Protein AF-A0A9X0A3M8-F1 (afdb_monomer)

Nearest PDB structures (foldseek):
  6mrt-assembly1_A  TM=1.974E-01  e=9.099E+00  Escherichia coli K-12

Organism: NCBI:txid174260

Radius of gyration: 25.11 Å; Cα contacts (8 Å, |Δi|>4): 217; chains: 1; bounding box: 62×46×93 Å

Secondary structure (DSSP, 8-state):
-------PPPP------TTHHHH---TT-SSS------TT---TTGGGSSS-TTHHHHHHHHHHHHHHHHHHHHHHHTS-GGGS-HHHHHHHHHHHHHHHHHHHHHHHHHHHHHHHHHHHHHTTHHHHHHHHHHHHHHHHHHHHHTT-TT-TTTHHHHHHHHHHHHHHHHHHHHHHTT-HHHHHHHHHHHHIIIIIHHHHTTS-HHHHHHHHHHHHHHHHHHHHHHHHHHHH-TTS-HHHHHHHHHHHHHHHHHHHHHHHHT-S-HHHHHHHHHHHHHHHHHHHHTHHHHHHHHHHHHHHHS-STHHHHHT-TTGGGSHHHHHHHHHHHHHHHHHHHHHHHHHHHHHHH-

Solvent-accessible surface area (backbone atoms only — not comparable to full-atom values): 19991 Å² total; per-residue (Å²): 138,85,86,80,84,80,80,80,78,77,84,81,76,78,79,72,61,86,60,53,75,73,71,57,75,59,93,81,47,83,86,73,59,72,85,76,63,66,93,92,51,90,53,100,60,53,74,66,73,76,48,64,96,57,53,66,56,57,51,51,51,50,49,52,50,51,52,50,49,51,52,54,48,45,58,51,72,76,44,64,63,91,77,50,55,69,72,57,50,51,52,51,55,50,50,54,42,53,49,48,40,53,59,45,39,43,59,51,54,52,49,36,63,44,61,34,66,69,53,38,61,73,68,43,44,64,60,56,34,50,51,52,33,51,51,49,48,52,50,55,50,49,30,52,76,71,70,58,49,87,48,87,68,66,56,54,62,51,54,51,52,45,51,51,51,50,49,49,54,33,49,56,51,20,60,76,70,71,32,68,54,56,34,52,27,53,54,50,54,49,46,48,57,73,48,46,52,64,51,43,77,74,47,56,70,71,58,32,53,52,47,50,60,45,50,62,62,59,52,49,53,41,43,50,46,38,46,56,50,39,74,65,43,81,89,44,54,54,89,26,43,38,53,63,38,46,51,55,48,33,52,50,42,27,52,41,36,36,52,43,69,70,50,87,49,66,66,58,42,53,51,52,49,53,51,49,54,52,51,52,51,47,51,65,74,36,50,66,59,50,54,52,52,47,49,53,50,48,49,68,73,49,81,54,81,63,54,61,77,75,59,39,72,68,66,71,66,30,69,66,46,51,49,36,52,49,56,44,52,53,46,51,58,53,28,52,58,49,12,50,56,50,21,54,52,52,67,72,63,107

pLDDT: mean 70.43, std 15.45, range [30.17, 94.25]

Foldseek 3Di:
DDDDDDDDDDDPPPPDDLCVVVVDDPPPPPPPPDDDQDPPDPDPPSVVVVDDPPVVVVVVVVCVVVVCCLVLVLVCLPDDLVPDDLVSNVVVLVVVLVVLLCLLCVLVVLCCLWPNDVLCVVLVLVVLSVVLSVVLNVLSVVCSVVVNPPDPCSVVVNLVSSVVSNLVSQVSVCVVQVHPLSSVLSVQLSCLVVPLVVVLVVDDLVVLLVSLLCLLVSLVVSLVSLLVVLLPRPPTQLVSSLSVSLVSLLVSLLVSLLSLVPRPDPVSSVVSVVSVVVVVVVCLVCVVVVLVVVLVVCCVVDVDPVSCVVCDVVSCPRPSNVVSSVVNVVSNVVSNVVSNVSSVVVVVSD

Structure (mmCIF, N/CA/C/O backbone):
data_AF-A0A9X0A3M8-F1
#
_entry.id   AF-A0A9X0A3M8-F1
#
loop_
_atom_site.group_PDB
_atom_site.id
_atom_site.type_symbol
_atom_site.label_atom_id
_atom_site.label_alt_id
_atom_site.label_comp_id
_atom_site.label_asym_id
_atom_site.label_entity_id
_atom_site.label_seq_id
_atom_site.pdbx_PDB_ins_code
_atom_site.Cartn_x
_atom_site.Cartn_y
_atom_site.Cartn_z
_atom_site.occupancy
_atom_site.B_iso_or_equiv
_atom_site.auth_seq_id
_atom_site.auth_comp_id
_atom_site.auth_asym_id
_atom_site.auth_atom_id
_atom_site.pdbx_PDB_model_num
ATOM 1 N N . MET A 1 1 ? 35.508 8.744 -65.002 1.00 40.66 1 MET A N 1
ATOM 2 C CA . MET A 1 1 ? 35.362 9.440 -63.706 1.00 40.66 1 MET A CA 1
ATOM 3 C C . MET A 1 1 ? 34.499 8.548 -62.819 1.00 40.66 1 MET A C 1
ATOM 5 O O . MET A 1 1 ? 33.301 8.451 -63.042 1.00 40.66 1 MET A O 1
ATOM 9 N N . SER A 1 2 ? 35.152 7.757 -61.965 1.00 30.17 2 SER A N 1
ATOM 10 C CA . SER A 1 2 ? 34.555 6.689 -61.150 1.00 30.17 2 SER A CA 1
ATOM 11 C C . SER A 1 2 ? 33.920 7.273 -59.883 1.00 30.17 2 SER A C 1
ATOM 13 O O . SER A 1 2 ? 34.558 8.090 -59.224 1.00 30.17 2 SER A O 1
ATOM 15 N N . LYS A 1 3 ? 32.687 6.874 -59.545 1.00 37.53 3 LYS A N 1
ATOM 16 C CA . LYS A 1 3 ? 32.062 7.136 -58.237 1.00 37.53 3 LYS A CA 1
ATOM 17 C C . LYS A 1 3 ? 32.042 5.829 -57.448 1.00 37.53 3 LYS A C 1
ATOM 19 O O . LYS A 1 3 ? 31.107 5.044 -57.561 1.00 37.53 3 LYS A O 1
ATOM 24 N N . THR A 1 4 ? 33.101 5.591 -56.687 1.00 34.91 4 THR A N 1
ATOM 25 C CA . THR A 1 4 ? 33.174 4.550 -55.660 1.00 34.91 4 THR A CA 1
ATOM 26 C C . THR A 1 4 ? 32.469 5.052 -54.404 1.00 34.91 4 THR A C 1
ATOM 28 O O . THR A 1 4 ? 32.788 6.126 -53.897 1.00 34.91 4 THR A O 1
ATOM 31 N N . GLY A 1 5 ? 31.476 4.292 -53.941 1.00 39.34 5 GLY A N 1
ATOM 32 C CA . GLY A 1 5 ? 30.776 4.542 -52.687 1.00 39.34 5 GLY A CA 1
ATOM 33 C C . GLY A 1 5 ? 31.692 4.318 -51.486 1.00 39.34 5 GLY A C 1
ATOM 34 O O . GLY A 1 5 ? 32.393 3.311 -51.418 1.00 39.34 5 GLY A O 1
ATOM 35 N N . LEU A 1 6 ? 31.660 5.263 -50.549 1.00 33.03 6 LEU A N 1
ATOM 36 C CA . LEU A 1 6 ? 32.156 5.086 -49.192 1.00 33.03 6 LEU A CA 1
ATOM 37 C C . LEU A 1 6 ? 30.931 4.765 -48.324 1.00 33.03 6 LEU A C 1
ATOM 39 O O . LEU A 1 6 ? 30.111 5.641 -48.056 1.00 33.03 6 LEU A O 1
ATOM 43 N N . LEU A 1 7 ? 30.766 3.494 -47.964 1.00 37.19 7 LEU A N 1
ATOM 44 C CA . LEU A 1 7 ? 29.951 3.104 -46.817 1.00 37.19 7 LEU A CA 1
ATOM 45 C C . LEU A 1 7 ? 30.803 3.406 -45.582 1.00 37.19 7 LEU A C 1
ATOM 47 O O . LEU A 1 7 ? 31.852 2.795 -45.401 1.00 37.19 7 LEU A O 1
ATOM 51 N N . GLU A 1 8 ? 30.395 4.395 -44.791 1.00 38.19 8 GLU A N 1
ATOM 52 C CA . GLU A 1 8 ? 30.937 4.608 -43.451 1.00 38.19 8 GLU A CA 1
ATOM 53 C C . GLU A 1 8 ? 30.448 3.470 -42.548 1.00 38.19 8 GLU A C 1
ATOM 55 O O . GLU A 1 8 ? 29.242 3.263 -42.389 1.00 38.19 8 GLU A O 1
ATOM 60 N N . ASP A 1 9 ? 31.385 2.712 -41.982 1.00 35.69 9 ASP A N 1
ATOM 61 C CA . ASP A 1 9 ? 31.090 1.704 -40.969 1.00 35.69 9 ASP A CA 1
ATOM 62 C C . ASP A 1 9 ? 30.503 2.375 -39.709 1.00 35.69 9 ASP A C 1
ATOM 64 O O . ASP A 1 9 ? 31.009 3.412 -39.266 1.00 35.69 9 ASP A O 1
ATOM 68 N N . PRO A 1 10 ? 29.449 1.809 -39.089 1.00 36.91 10 PRO A N 1
ATOM 69 C CA . PRO A 1 10 ? 28.889 2.354 -37.858 1.00 36.91 10 PRO A CA 1
ATOM 70 C C . PRO A 1 10 ? 29.894 2.232 -36.698 1.00 36.91 10 PRO A C 1
ATOM 72 O O . PRO A 1 10 ? 30.662 1.266 -36.642 1.00 36.91 10 PRO A O 1
ATOM 75 N N . PRO A 1 11 ? 29.885 3.170 -35.730 1.00 34.72 11 PRO A N 1
ATOM 76 C CA . PRO A 1 11 ? 30.839 3.161 -34.632 1.00 34.72 11 PRO A CA 1
ATOM 77 C C . PRO A 1 11 ? 30.678 1.881 -33.813 1.00 34.72 11 PRO A C 1
ATOM 79 O O . PRO A 1 11 ? 29.584 1.537 -33.357 1.00 34.72 11 PRO A O 1
ATOM 82 N N . SER A 1 12 ? 31.791 1.175 -33.621 1.00 34.16 12 SER A N 1
ATOM 83 C CA . SER A 1 12 ? 31.884 -0.006 -32.773 1.00 34.16 12 SER A CA 1
ATOM 84 C C . SER A 1 12 ? 31.437 0.344 -31.353 1.00 34.16 12 SER A C 1
ATOM 86 O O . SER A 1 12 ? 32.189 0.954 -30.590 1.00 34.16 12 SER A O 1
ATOM 88 N N . ILE A 1 13 ? 30.212 -0.044 -30.992 1.00 39.22 13 ILE A N 1
ATOM 89 C CA . ILE A 1 13 ? 29.734 -0.027 -29.610 1.00 39.22 13 ILE A CA 1
ATOM 90 C C . ILE A 1 13 ? 30.667 -0.952 -28.833 1.00 39.22 13 ILE A C 1
ATOM 92 O O . ILE A 1 13 ? 30.643 -2.172 -29.004 1.00 39.22 13 ILE A O 1
ATOM 96 N N . GLN A 1 14 ? 31.537 -0.351 -28.025 1.00 41.91 14 GLN A N 1
ATOM 97 C CA . GLN A 1 14 ? 32.423 -1.056 -27.115 1.00 41.91 14 GLN A CA 1
ATOM 98 C C . GLN A 1 14 ? 31.538 -1.948 -26.238 1.00 41.91 14 GLN A C 1
ATOM 100 O O . GLN A 1 14 ? 30.718 -1.463 -25.459 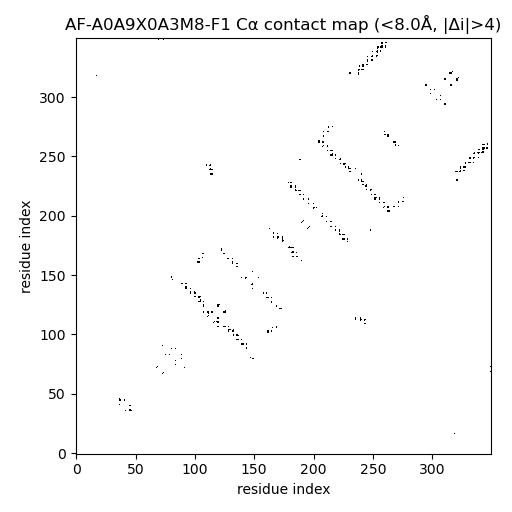1.00 41.91 14 GLN A O 1
ATOM 105 N N . ARG A 1 15 ? 31.634 -3.264 -26.445 1.00 41.62 15 ARG A N 1
ATOM 106 C CA . ARG A 1 15 ? 30.884 -4.273 -25.701 1.00 41.62 15 ARG A CA 1
ATOM 107 C C . ARG A 1 15 ? 31.418 -4.253 -24.266 1.00 41.62 15 ARG A C 1
ATOM 109 O O . ARG A 1 15 ? 32.379 -4.952 -23.967 1.00 41.62 15 ARG A O 1
ATOM 116 N N . LEU A 1 16 ? 30.856 -3.387 -23.419 1.00 48.31 16 LEU A N 1
ATOM 117 C CA . LEU A 1 16 ? 31.089 -3.404 -21.976 1.00 48.31 16 LEU A CA 1
ATOM 118 C C . LEU A 1 16 ? 30.825 -4.831 -21.489 1.00 48.31 16 LEU A C 1
ATOM 120 O O . LEU A 1 16 ? 29.769 -5.400 -21.776 1.00 48.31 16 LEU A O 1
ATOM 124 N N . ASP A 1 17 ? 31.822 -5.415 -20.828 1.00 50.31 17 ASP A N 1
ATOM 125 C CA . ASP A 1 17 ? 31.728 -6.744 -20.233 1.00 50.31 17 ASP A CA 1
ATOM 126 C C . ASP A 1 17 ? 30.494 -6.764 -19.310 1.00 50.31 17 ASP A C 1
ATOM 128 O O . ASP A 1 17 ? 30.434 -5.955 -18.381 1.00 50.31 17 ASP A O 1
ATOM 132 N N . PRO A 1 18 ? 29.490 -7.635 -19.536 1.00 49.59 18 PRO A N 1
ATOM 133 C CA . PRO A 1 18 ? 28.275 -7.682 -18.717 1.00 49.59 18 PRO A CA 1
ATOM 134 C C . PRO A 1 18 ? 28.546 -7.907 -17.221 1.00 49.59 18 PRO A C 1
ATOM 136 O O . PRO A 1 18 ? 27.644 -7.726 -16.403 1.00 49.59 18 PRO A O 1
ATOM 139 N N . LEU A 1 19 ? 29.768 -8.327 -16.869 1.00 48.00 19 LEU A N 1
ATOM 140 C CA . LEU A 1 19 ? 30.232 -8.512 -15.499 1.00 48.00 19 LEU A CA 1
ATOM 141 C C . LEU A 1 19 ? 30.871 -7.268 -14.849 1.00 48.00 19 LEU A C 1
ATOM 143 O O . LEU A 1 19 ? 31.066 -7.281 -13.635 1.00 48.00 19 LEU A O 1
ATOM 147 N N . GLU A 1 20 ? 31.200 -6.204 -15.588 1.00 52.34 20 GLU A N 1
ATOM 148 C CA . GLU A 1 20 ? 31.838 -4.994 -15.024 1.00 52.34 20 GLU A CA 1
ATOM 149 C C . GLU A 1 20 ? 30.958 -4.303 -13.969 1.00 52.34 20 GLU A C 1
ATOM 151 O O . GLU A 1 20 ? 31.458 -3.880 -12.925 1.00 52.34 20 GLU A O 1
ATOM 156 N N . ASP A 1 21 ? 29.638 -4.284 -14.174 1.00 48.12 21 ASP A N 1
ATOM 157 C CA . ASP A 1 21 ? 28.674 -3.736 -13.208 1.00 48.12 21 ASP A CA 1
ATOM 158 C C . ASP A 1 21 ? 28.626 -4.533 -11.889 1.00 48.12 21 ASP A C 1
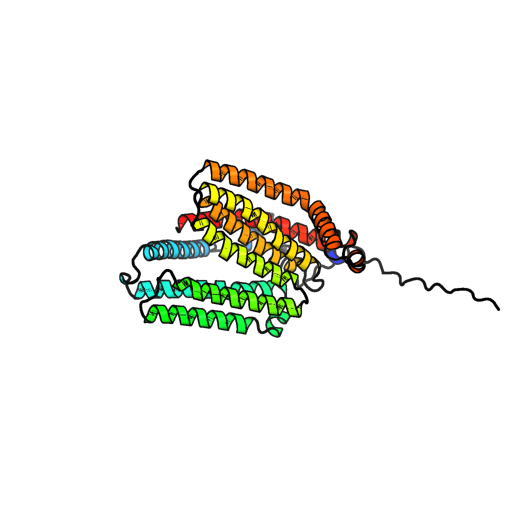ATOM 160 O O . ASP A 1 21 ? 28.220 -3.992 -10.864 1.00 48.12 21 ASP A O 1
ATOM 164 N N . PHE A 1 22 ? 29.073 -5.797 -11.880 1.00 46.22 22 PHE A N 1
ATOM 165 C CA . PHE A 1 22 ? 29.216 -6.597 -10.652 1.00 46.22 22 PHE A CA 1
ATOM 166 C C . PHE A 1 22 ? 30.584 -6.440 -9.987 1.00 46.22 22 PHE A C 1
ATOM 168 O O . PHE A 1 22 ? 30.729 -6.770 -8.813 1.00 46.22 22 PHE A O 1
ATOM 175 N N . LYS A 1 23 ? 31.593 -5.947 -10.714 1.00 48.34 23 LYS A N 1
ATOM 176 C CA . LYS A 1 23 ? 32.924 -5.664 -10.155 1.00 48.34 23 LYS A CA 1
ATOM 177 C C . LYS A 1 23 ? 32.979 -4.301 -9.467 1.00 48.34 23 LYS A C 1
ATOM 179 O O . LYS A 1 23 ? 33.827 -4.090 -8.603 1.00 48.34 23 LYS A O 1
ATOM 184 N N . LYS A 1 24 ? 32.068 -3.386 -9.808 1.00 48.00 24 LYS A N 1
ATOM 185 C CA . LYS A 1 24 ? 31.931 -2.079 -9.154 1.00 48.00 24 LYS A CA 1
ATOM 186 C C . LYS A 1 24 ? 30.956 -2.152 -7.982 1.00 48.00 24 LYS A C 1
ATOM 188 O O . LYS A 1 24 ? 29.807 -1.733 -8.078 1.00 48.00 24 LYS A O 1
ATOM 193 N N . LEU A 1 25 ? 31.446 -2.646 -6.847 1.00 48.72 25 LEU A N 1
ATOM 194 C CA . LEU A 1 25 ? 30.818 -2.383 -5.553 1.00 48.72 25 LEU A CA 1
ATOM 195 C C . LEU A 1 25 ? 30.868 -0.872 -5.300 1.00 48.72 25 LEU A C 1
ATOM 197 O O . LEU A 1 25 ? 31.939 -0.274 -5.190 1.00 48.72 25 LEU A O 1
ATOM 201 N N . ASN A 1 26 ? 29.703 -0.233 -5.274 1.00 48.34 26 ASN A N 1
ATOM 202 C CA . ASN A 1 26 ? 29.603 1.159 -4.871 1.00 48.34 26 ASN A CA 1
ATOM 203 C C . ASN A 1 26 ? 29.832 1.224 -3.357 1.00 48.34 26 ASN A C 1
ATOM 205 O O . ASN A 1 26 ? 28.999 0.754 -2.590 1.00 48.34 26 ASN A O 1
ATOM 209 N N . ASN A 1 27 ? 30.935 1.836 -2.925 1.00 52.34 27 ASN A N 1
ATOM 210 C CA . ASN A 1 27 ? 31.261 1.995 -1.501 1.00 52.34 27 ASN A CA 1
ATOM 211 C C . ASN A 1 27 ? 30.216 2.813 -0.712 1.00 52.34 27 ASN A C 1
ATOM 213 O O . ASN A 1 27 ? 30.273 2.843 0.513 1.00 52.34 27 ASN A O 1
ATOM 217 N N . ASN A 1 28 ? 29.263 3.457 -1.396 1.00 44.53 28 ASN A N 1
ATOM 218 C CA . ASN A 1 28 ? 28.138 4.171 -0.793 1.00 44.53 28 ASN A CA 1
ATOM 219 C C . ASN A 1 28 ? 26.806 3.389 -0.855 1.00 44.53 28 ASN A C 1
ATOM 221 O O . ASN A 1 28 ? 25.763 3.953 -0.522 1.00 44.53 28 ASN A O 1
ATOM 225 N N . ASP A 1 29 ? 26.799 2.127 -1.305 1.00 45.19 29 ASP A N 1
ATOM 226 C CA . ASP A 1 29 ? 25.606 1.270 -1.302 1.00 45.19 29 ASP A CA 1
ATOM 227 C C . ASP A 1 29 ? 25.326 0.759 0.121 1.00 45.19 29 ASP A C 1
ATOM 229 O O . ASP A 1 29 ? 25.865 -0.247 0.576 1.00 45.19 29 ASP A O 1
ATOM 233 N N . ALA A 1 30 ? 24.482 1.493 0.845 1.00 43.44 30 ALA A N 1
ATOM 234 C CA . ALA A 1 30 ? 24.068 1.147 2.204 1.00 43.44 30 ALA A CA 1
ATOM 235 C C . ALA A 1 30 ? 23.007 0.028 2.257 1.00 43.44 30 ALA A C 1
ATOM 237 O O . ALA A 1 30 ? 22.639 -0.409 3.347 1.00 43.44 30 ALA A O 1
ATOM 238 N N . ILE A 1 31 ? 22.474 -0.405 1.108 1.00 39.44 31 ILE A N 1
ATOM 239 C CA . ILE A 1 31 ? 21.374 -1.379 1.030 1.00 39.44 31 ILE A CA 1
ATOM 240 C C . ILE A 1 31 ? 21.927 -2.803 0.877 1.00 39.44 31 ILE A C 1
ATOM 242 O O . ILE A 1 31 ? 21.342 -3.744 1.412 1.00 39.44 31 ILE A O 1
ATOM 246 N N . PHE A 1 32 ? 23.072 -2.956 0.201 1.00 38.59 32 PHE A N 1
ATOM 247 C CA . PHE A 1 32 ? 23.738 -4.243 -0.042 1.00 38.59 32 PHE A CA 1
ATOM 248 C C . PHE A 1 32 ? 25.191 -4.292 0.448 1.00 38.59 32 PHE A C 1
ATOM 250 O O . PHE A 1 32 ? 25.994 -5.047 -0.100 1.00 38.59 32 PHE A O 1
ATOM 257 N N . GLN A 1 33 ? 25.547 -3.526 1.483 1.00 43.56 33 GLN A N 1
ATOM 258 C CA . GLN A 1 33 ? 26.782 -3.808 2.212 1.00 43.56 33 GLN A CA 1
ATOM 259 C C . GLN A 1 33 ? 26.666 -5.212 2.812 1.00 43.56 33 GLN A C 1
ATOM 261 O O . GLN A 1 33 ? 25.856 -5.462 3.710 1.00 43.56 33 GLN A O 1
ATOM 266 N N . GLU A 1 34 ? 27.439 -6.148 2.260 1.00 46.03 34 GLU A N 1
ATOM 267 C CA . GLU A 1 34 ? 27.654 -7.447 2.879 1.00 46.03 34 GLU A CA 1
ATOM 268 C C . GLU A 1 34 ? 28.140 -7.184 4.308 1.00 46.03 34 GLU A C 1
ATOM 270 O O . GLU A 1 34 ? 28.897 -6.243 4.551 1.00 46.03 34 GLU A O 1
ATOM 275 N N . TYR A 1 35 ? 27.597 -7.923 5.275 1.00 46.53 35 TYR A N 1
ATOM 276 C CA . TYR A 1 35 ? 27.927 -7.721 6.681 1.00 46.53 35 TYR A CA 1
ATOM 277 C C . TYR A 1 35 ? 29.443 -7.822 6.850 1.00 46.53 35 TYR A C 1
ATOM 279 O O . TYR A 1 35 ? 29.976 -8.924 6.777 1.00 46.53 35 TYR A O 1
ATOM 287 N N . ASP A 1 36 ? 30.106 -6.690 7.090 1.00 49.78 36 ASP A N 1
ATOM 288 C CA . ASP A 1 36 ? 31.509 -6.665 7.476 1.00 49.78 36 ASP A CA 1
ATOM 289 C C . ASP A 1 36 ? 31.581 -7.091 8.948 1.00 49.78 36 ASP A C 1
ATOM 291 O O . ASP A 1 36 ? 31.173 -6.329 9.841 1.00 49.78 36 ASP A O 1
ATOM 295 N N . PRO A 1 37 ? 32.031 -8.326 9.249 1.00 51.34 37 PRO A N 1
ATOM 296 C CA . PRO A 1 37 ? 32.229 -8.725 10.625 1.00 51.34 37 PRO A CA 1
ATOM 297 C C . PRO A 1 37 ? 33.281 -7.806 11.263 1.00 51.34 37 PRO A C 1
ATOM 299 O O . PRO A 1 37 ? 34.201 -7.336 10.587 1.00 51.34 37 PRO A O 1
ATOM 302 N N . PRO A 1 38 ? 33.182 -7.538 12.575 1.00 55.47 38 PRO A N 1
ATOM 303 C CA . PRO A 1 38 ? 34.222 -6.799 13.277 1.00 55.47 38 PRO A CA 1
ATOM 304 C C . PRO A 1 38 ? 35.584 -7.460 13.026 1.00 55.47 38 PRO A C 1
ATOM 306 O O . PRO A 1 38 ? 35.720 -8.680 13.132 1.00 55.47 38 PRO A O 1
ATOM 309 N N . SER A 1 39 ? 36.579 -6.643 12.675 1.00 53.53 39 SER A N 1
ATOM 310 C CA . SER A 1 39 ? 37.913 -7.095 12.275 1.00 53.53 39 SER A CA 1
ATOM 311 C C . SER A 1 39 ? 38.491 -8.097 13.282 1.00 53.53 39 SER A C 1
ATOM 313 O O . SER A 1 39 ? 38.739 -7.734 14.435 1.00 53.53 39 SER A O 1
ATOM 315 N N . GLY A 1 40 ? 38.708 -9.341 12.839 1.00 62.66 40 GLY A N 1
ATOM 316 C CA . GLY A 1 40 ? 39.300 -10.422 13.636 1.00 62.66 40 GLY A CA 1
ATOM 317 C C . GLY A 1 40 ? 38.326 -11.461 14.214 1.00 62.66 40 GLY A C 1
ATOM 318 O O . GLY A 1 40 ? 38.745 -12.245 15.064 1.00 62.66 40 GLY A O 1
ATOM 319 N N . ASP A 1 41 ? 37.054 -11.489 13.797 1.00 54.12 41 ASP A N 1
ATOM 320 C CA . ASP A 1 41 ? 36.058 -12.466 14.269 1.00 54.12 41 ASP A CA 1
ATOM 321 C C . ASP A 1 41 ? 35.477 -13.314 13.116 1.00 54.12 41 ASP A C 1
ATOM 323 O O . ASP A 1 41 ? 34.398 -13.031 12.601 1.00 54.12 41 ASP A O 1
ATOM 327 N N . ASP A 1 42 ? 36.170 -14.400 12.752 1.00 59.56 42 ASP A N 1
ATOM 328 C CA . ASP A 1 42 ? 35.705 -15.409 11.775 1.00 59.56 42 ASP A CA 1
ATOM 329 C C . ASP A 1 42 ? 34.715 -16.424 12.389 1.00 59.56 42 ASP A C 1
ATOM 331 O O . ASP A 1 42 ? 34.453 -17.503 11.844 1.00 59.56 42 ASP A O 1
ATOM 335 N N . SER A 1 43 ? 34.163 -16.134 13.574 1.00 62.66 43 SER A N 1
ATOM 336 C CA . SER A 1 43 ? 33.241 -17.058 14.221 1.00 62.66 43 SER A CA 1
ATOM 337 C C . SER A 1 43 ? 31.875 -17.049 13.530 1.00 62.66 43 SER A C 1
ATOM 339 O O . SER A 1 43 ? 31.257 -16.011 13.292 1.00 62.66 43 SER A O 1
ATOM 341 N N . LYS A 1 44 ? 31.316 -18.246 13.310 1.00 53.59 44 LYS A N 1
ATOM 342 C CA . LYS A 1 44 ? 29.974 -18.481 12.731 1.00 53.59 44 LYS A CA 1
ATOM 343 C C . LYS A 1 44 ? 28.825 -17.759 13.475 1.00 53.59 44 LYS A C 1
ATOM 345 O O . LYS A 1 44 ? 27.674 -17.810 13.048 1.00 53.59 44 LYS A O 1
ATOM 350 N N . MET A 1 45 ? 29.103 -17.116 14.615 1.00 57.47 45 MET A N 1
ATOM 351 C CA . MET A 1 45 ? 28.137 -16.387 15.439 1.00 57.47 45 MET A CA 1
ATOM 352 C C . MET A 1 45 ? 28.513 -14.919 15.731 1.00 57.47 45 MET A C 1
ATOM 354 O O . MET A 1 45 ? 27.908 -14.336 16.634 1.00 57.47 45 MET A O 1
ATOM 358 N N . GLY A 1 46 ? 29.438 -14.300 14.984 1.00 57.53 46 GLY A N 1
ATOM 359 C CA . GLY A 1 46 ? 29.864 -12.899 15.181 1.00 57.53 46 GLY A CA 1
ATOM 360 C C . GLY A 1 46 ? 28.712 -11.877 15.215 1.00 57.53 46 GLY A C 1
ATOM 361 O O . GLY A 1 46 ? 28.696 -10.968 16.047 1.00 57.53 46 GLY A O 1
ATOM 362 N N . TRP A 1 47 ? 27.644 -12.124 14.445 1.00 55.47 47 TRP A N 1
ATOM 363 C CA . TRP A 1 47 ? 26.400 -11.333 14.440 1.00 55.47 47 TRP A CA 1
ATOM 364 C C . TRP A 1 47 ? 25.703 -11.229 15.810 1.00 55.47 47 TRP A C 1
ATOM 366 O O . TRP A 1 47 ? 24.882 -10.341 16.042 1.00 55.47 47 TRP A O 1
ATOM 376 N N . LYS A 1 48 ? 25.993 -12.127 16.763 1.00 58.56 48 LYS A N 1
ATOM 377 C CA . LYS A 1 48 ? 25.391 -12.066 18.103 1.00 58.56 48 LYS A CA 1
ATOM 378 C C . LYS A 1 48 ? 25.904 -10.886 18.928 1.00 58.56 48 LYS A C 1
ATOM 380 O O . LYS A 1 48 ? 25.188 -10.494 19.853 1.00 58.56 48 LYS A O 1
ATOM 385 N N . ARG A 1 49 ? 27.092 -10.351 18.612 1.00 58.97 49 ARG A N 1
ATOM 386 C CA . ARG A 1 49 ? 27.740 -9.222 19.309 1.00 58.97 49 ARG A CA 1
ATOM 387 C C . ARG A 1 49 ? 27.211 -7.854 18.875 1.00 58.97 49 ARG A C 1
ATOM 389 O O . ARG A 1 49 ? 27.255 -6.928 19.673 1.00 58.97 49 ARG A O 1
ATOM 396 N N . SER A 1 50 ? 26.648 -7.738 17.672 1.00 54.03 50 SER A N 1
ATOM 397 C CA . SER A 1 50 ? 25.986 -6.518 17.182 1.00 54.03 50 SER A CA 1
ATOM 398 C C . SER A 1 50 ? 24.539 -6.370 17.672 1.00 54.03 50 SER A C 1
ATOM 400 O O . SER A 1 50 ? 23.891 -5.356 17.412 1.00 54.03 50 SER A O 1
ATOM 402 N N . ARG A 1 51 ? 24.012 -7.348 18.424 1.00 55.44 51 ARG A N 1
ATOM 403 C CA . ARG A 1 51 ? 22.687 -7.230 19.041 1.00 55.44 51 ARG A CA 1
ATOM 404 C C . ARG A 1 51 ? 22.724 -6.227 20.199 1.00 55.44 51 ARG A C 1
ATOM 406 O O . ARG A 1 51 ? 23.611 -6.322 21.048 1.00 55.44 51 ARG A O 1
ATOM 413 N N . PRO A 1 52 ? 21.729 -5.333 20.325 1.00 53.78 52 PRO A N 1
ATOM 414 C CA . PRO A 1 52 ? 21.606 -4.504 21.514 1.00 53.78 52 PRO A CA 1
ATOM 415 C C . PRO A 1 52 ? 21.472 -5.403 22.752 1.00 53.78 52 PRO A C 1
ATOM 417 O O . PRO A 1 52 ? 20.617 -6.290 22.804 1.00 53.78 52 PRO A O 1
ATOM 420 N N . THR A 1 53 ? 22.298 -5.156 23.773 1.00 57.28 53 THR A N 1
ATOM 421 C CA . THR A 1 53 ? 22.391 -5.960 25.016 1.00 57.28 53 THR A CA 1
ATOM 422 C C . THR A 1 53 ? 21.058 -6.114 25.755 1.00 57.28 53 THR A C 1
ATOM 424 O O . THR A 1 53 ? 20.893 -7.002 26.586 1.00 57.28 53 THR A O 1
ATOM 427 N N . LYS A 1 54 ? 20.083 -5.260 25.430 1.00 68.62 54 LYS A N 1
ATOM 428 C CA . LYS A 1 54 ? 18.757 -5.165 26.043 1.00 68.62 54 LYS A CA 1
ATOM 429 C C . LYS A 1 54 ? 17.620 -5.287 25.017 1.00 68.62 54 LYS A C 1
ATOM 431 O O . LYS A 1 54 ? 16.573 -4.668 25.192 1.00 68.62 54 LYS A O 1
ATOM 436 N N . TRP A 1 55 ? 17.798 -6.073 23.952 1.00 58.91 55 TRP A N 1
ATOM 437 C CA . TRP A 1 55 ? 16.778 -6.302 22.910 1.00 58.91 55 TRP A CA 1
ATOM 438 C C . TRP A 1 55 ? 15.394 -6.683 23.480 1.00 58.91 55 TRP A C 1
ATOM 440 O O . TRP A 1 55 ? 14.370 -6.189 23.009 1.00 58.91 55 TRP A O 1
ATOM 450 N N . TRP A 1 56 ? 15.369 -7.462 24.568 1.00 63.47 56 TRP A N 1
ATOM 451 C CA . TRP A 1 56 ? 14.151 -7.848 25.288 1.00 63.47 56 TRP A CA 1
ATOM 452 C C . TRP A 1 56 ? 13.372 -6.654 25.861 1.00 63.47 56 TRP A C 1
ATOM 454 O O . TRP A 1 56 ? 12.149 -6.688 25.909 1.00 63.47 56 TRP A O 1
ATOM 464 N N . MET A 1 57 ? 14.036 -5.555 26.244 1.00 66.69 57 MET A N 1
ATOM 465 C CA . MET A 1 57 ? 13.341 -4.351 26.717 1.00 66.69 57 MET A CA 1
ATOM 466 C C . MET A 1 57 ? 12.672 -3.568 25.586 1.00 66.69 57 MET A C 1
ATOM 468 O O . MET A 1 57 ? 11.602 -3.010 25.813 1.00 66.69 57 MET A O 1
ATOM 472 N N . SER A 1 58 ? 13.258 -3.536 24.384 1.00 51.50 58 SER A N 1
ATOM 473 C CA . SER A 1 58 ? 12.577 -2.975 23.206 1.00 51.50 58 SER A CA 1
ATOM 474 C C . SER A 1 58 ? 11.374 -3.824 22.819 1.00 51.50 58 SER A C 1
ATOM 476 O O . SER A 1 58 ? 10.300 -3.276 22.597 1.00 51.50 58 SER A O 1
ATOM 478 N N . LEU A 1 59 ? 11.525 -5.152 22.828 1.00 62.53 59 LEU A N 1
ATOM 479 C CA . LEU A 1 59 ? 10.420 -6.074 22.573 1.00 62.53 59 LEU A CA 1
ATOM 480 C C . LEU A 1 59 ? 9.297 -5.903 23.607 1.00 62.53 59 LEU A C 1
ATOM 482 O O . LEU A 1 59 ? 8.133 -5.785 23.245 1.00 62.53 59 LEU A O 1
ATOM 486 N N . TRP A 1 60 ? 9.641 -5.808 24.893 1.00 64.56 60 TRP A N 1
ATOM 487 C CA . TRP A 1 60 ? 8.677 -5.615 25.977 1.00 64.56 60 TRP A CA 1
ATOM 488 C C . TRP A 1 60 ? 7.978 -4.253 25.917 1.00 64.56 60 TRP A C 1
ATOM 490 O O . TRP A 1 60 ? 6.783 -4.158 26.191 1.00 64.56 60 TRP A O 1
ATOM 500 N N . LYS A 1 61 ? 8.694 -3.190 25.529 1.00 62.62 61 LYS A N 1
ATOM 501 C CA . LYS A 1 61 ? 8.099 -1.868 25.288 1.00 62.62 61 LYS A CA 1
ATOM 502 C C . LYS A 1 61 ? 7.159 -1.884 24.083 1.00 62.62 61 LYS A C 1
ATOM 504 O O . LYS A 1 61 ? 6.065 -1.341 24.187 1.00 62.62 61 LYS A O 1
ATOM 509 N N . ALA A 1 62 ? 7.550 -2.534 22.987 1.00 46.38 62 ALA A N 1
ATOM 510 C CA . ALA A 1 62 ? 6.712 -2.691 21.803 1.00 46.38 62 ALA A CA 1
ATOM 511 C C . ALA A 1 62 ? 5.446 -3.500 22.120 1.00 46.38 62 ALA A C 1
ATOM 513 O O . ALA A 1 62 ? 4.351 -3.039 21.826 1.00 46.38 62 ALA A O 1
ATOM 514 N N . MET A 1 63 ? 5.577 -4.633 22.819 1.00 59.66 63 MET A N 1
ATOM 515 C CA . MET A 1 63 ? 4.442 -5.453 23.253 1.00 59.66 63 MET A CA 1
ATOM 516 C C . MET A 1 63 ? 3.492 -4.688 24.168 1.00 59.66 63 MET A C 1
ATOM 518 O O . MET A 1 63 ? 2.290 -4.719 23.949 1.00 59.66 63 MET A O 1
ATOM 522 N N . LYS A 1 64 ? 4.008 -3.959 25.166 1.00 59.62 64 LYS A N 1
ATOM 523 C CA . LYS A 1 64 ? 3.171 -3.119 26.034 1.00 59.62 64 LYS A CA 1
ATOM 524 C C . LYS A 1 64 ? 2.445 -2.031 25.253 1.00 59.62 64 LYS A C 1
ATOM 526 O O . LYS A 1 64 ? 1.280 -1.781 25.523 1.00 59.62 64 LYS A O 1
ATOM 531 N N . CYS A 1 65 ? 3.120 -1.394 24.299 1.00 51.28 65 CYS A N 1
ATOM 532 C CA . CYS A 1 65 ? 2.515 -0.35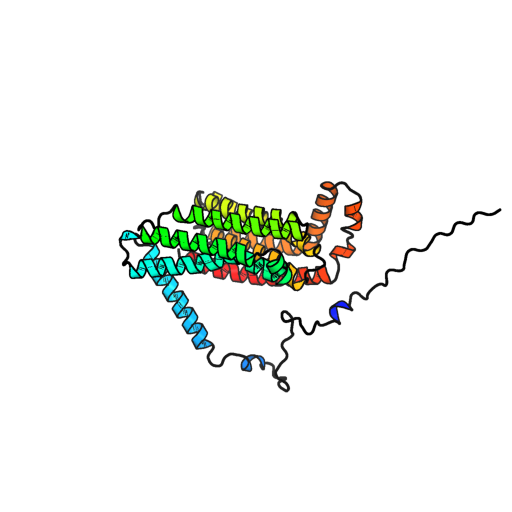9 23.469 1.00 51.28 65 CYS A CA 1
ATOM 533 C C . CYS A 1 65 ? 1.388 -0.943 22.605 1.00 51.28 65 CYS A C 1
ATOM 535 O O . CYS A 1 65 ? 0.262 -0.463 22.668 1.00 51.28 65 CYS A O 1
ATOM 537 N N . VAL A 1 66 ? 1.667 -2.034 21.886 1.00 46.00 66 VAL A N 1
ATOM 538 C CA . VAL A 1 66 ? 0.705 -2.722 21.012 1.00 46.00 66 VAL A CA 1
ATOM 539 C C . VAL A 1 66 ? -0.478 -3.275 21.810 1.00 46.00 66 VAL A C 1
ATOM 541 O O . VAL A 1 66 ? -1.619 -3.019 21.448 1.00 46.00 66 VAL A O 1
ATOM 544 N N . PHE A 1 67 ? -0.228 -3.932 22.945 1.00 58.06 67 PHE A N 1
ATOM 545 C CA . PHE A 1 67 ? -1.272 -4.468 23.821 1.00 58.06 67 PHE A CA 1
ATOM 546 C C . PHE A 1 67 ? -2.156 -3.364 24.419 1.00 58.06 67 PHE A C 1
ATOM 548 O O . PHE A 1 67 ? -3.378 -3.496 24.445 1.00 58.06 67 PHE A O 1
ATOM 555 N N . CYS A 1 68 ? -1.567 -2.245 24.858 1.00 53.94 68 CYS A N 1
ATOM 556 C CA . CYS A 1 68 ? -2.335 -1.100 25.347 1.00 53.94 68 CYS A CA 1
ATOM 557 C C . CYS A 1 68 ? -3.164 -0.451 24.233 1.00 53.94 68 CYS A C 1
ATOM 559 O O . CYS A 1 68 ? -4.318 -0.114 24.476 1.00 53.94 68 CYS A O 1
ATOM 561 N N . ILE A 1 69 ? -2.608 -0.296 23.026 1.00 55.19 69 ILE A N 1
ATOM 562 C CA . ILE A 1 69 ? -3.325 0.265 21.872 1.00 55.19 69 ILE A CA 1
ATOM 563 C C . ILE A 1 69 ? -4.476 -0.655 21.453 1.00 55.19 69 ILE A C 1
ATOM 565 O O . ILE A 1 69 ? -5.576 -0.167 21.224 1.00 55.19 69 ILE A O 1
ATOM 569 N N . GLN A 1 70 ? -4.267 -1.972 21.410 1.00 49.44 70 GLN A N 1
ATOM 570 C CA . GLN A 1 70 ? -5.298 -2.928 20.996 1.00 49.44 70 GLN A CA 1
ATOM 571 C C . GLN A 1 70 ? -6.426 -3.065 22.021 1.00 49.44 70 GLN A C 1
ATOM 573 O O . GLN A 1 70 ? -7.589 -3.044 21.635 1.00 49.44 70 GLN A O 1
ATOM 578 N N . ILE A 1 71 ? -6.118 -3.140 23.320 1.00 59.12 71 ILE A N 1
ATOM 579 C CA . ILE A 1 71 ? -7.154 -3.221 24.360 1.00 59.12 71 ILE A CA 1
ATOM 580 C C . ILE A 1 71 ? -7.900 -1.888 24.482 1.00 59.12 71 ILE A C 1
ATOM 582 O O . ILE A 1 71 ? -9.124 -1.881 24.454 1.00 59.12 71 ILE A O 1
ATOM 586 N N . LEU A 1 72 ? -7.200 -0.752 24.593 1.00 52.62 72 LEU A N 1
ATOM 587 C CA . LEU A 1 72 ? -7.866 0.548 24.759 1.00 52.62 72 LEU A CA 1
ATOM 588 C C . LEU A 1 72 ? -8.585 0.989 23.481 1.00 52.62 72 LEU A C 1
ATOM 590 O O . LEU A 1 72 ? -9.677 1.541 23.572 1.00 52.62 72 LEU A O 1
ATOM 594 N N . GLY A 1 73 ? -8.000 0.723 22.312 1.00 50.09 73 GLY A N 1
ATOM 595 C CA . GLY A 1 73 ? -8.608 0.988 21.011 1.00 50.09 73 GLY A CA 1
ATOM 596 C C . GLY A 1 73 ? -9.828 0.106 20.768 1.00 50.09 73 GLY A C 1
ATOM 597 O O . GLY A 1 73 ? -10.910 0.632 20.529 1.00 50.09 73 GLY A O 1
ATOM 598 N N . GLY A 1 74 ? -9.698 -1.214 20.929 1.00 49.62 74 GLY A N 1
ATOM 599 C CA . GLY A 1 74 ? -10.806 -2.157 20.744 1.00 49.62 74 GLY A CA 1
ATOM 600 C C . GLY A 1 74 ? -11.974 -1.906 21.704 1.00 49.62 74 GLY A C 1
ATOM 601 O O . GLY A 1 74 ? -13.131 -1.888 21.290 1.00 49.62 74 GLY A O 1
ATOM 602 N N . PHE A 1 75 ? -11.691 -1.611 22.978 1.00 54.31 75 PHE A N 1
ATOM 603 C CA . PHE A 1 75 ? -12.734 -1.318 23.968 1.00 54.31 75 PHE A CA 1
ATOM 604 C C . PHE A 1 75 ? -13.408 0.043 23.731 1.00 54.31 75 PHE A C 1
ATOM 606 O O . PHE A 1 75 ? -14.597 0.203 24.003 1.00 54.31 75 PHE A O 1
ATOM 613 N N . ALA A 1 76 ? -12.674 1.030 23.206 1.00 52.72 76 ALA A N 1
ATOM 614 C CA . ALA A 1 76 ? -13.228 2.340 22.881 1.00 52.72 76 ALA A CA 1
ATOM 615 C C . ALA A 1 76 ? -14.082 2.344 21.607 1.00 52.72 76 ALA A C 1
ATOM 617 O O . ALA A 1 76 ? -15.082 3.057 21.567 1.00 52.72 76 ALA A O 1
ATOM 618 N N . ILE A 1 77 ? -13.730 1.532 20.603 1.00 53.00 77 ILE A N 1
ATOM 619 C CA . ILE A 1 77 ? -14.504 1.373 19.360 1.00 53.00 77 ILE A CA 1
ATOM 620 C C . ILE A 1 77 ? -15.893 0.773 19.643 1.00 53.00 77 ILE A C 1
ATOM 622 O O . ILE A 1 77 ? -16.863 1.118 18.970 1.00 53.00 77 ILE A O 1
ATOM 626 N N . GLY A 1 78 ? -16.018 -0.073 20.673 1.00 51.62 78 GLY A N 1
ATOM 627 C CA . GLY A 1 78 ? -17.294 -0.668 21.084 1.00 51.62 78 GLY A CA 1
ATOM 628 C C . GLY A 1 78 ? -18.233 0.258 21.872 1.00 51.62 78 GLY A C 1
ATOM 629 O O . GLY A 1 78 ? -19.397 -0.087 22.073 1.00 51.62 78 GLY A O 1
ATOM 630 N N . MET A 1 79 ? -17.767 1.426 22.330 1.00 58.62 79 MET A N 1
ATOM 631 C CA . MET A 1 79 ? -18.568 2.365 23.123 1.00 58.62 79 MET A CA 1
ATOM 632 C C . MET A 1 79 ? -19.086 3.530 22.278 1.00 58.62 79 MET A C 1
ATOM 634 O O . MET A 1 79 ? -18.403 4.060 21.406 1.00 58.62 79 MET A O 1
ATOM 638 N N . ASN A 1 80 ? -20.302 3.993 22.577 1.00 68.50 80 ASN A N 1
ATOM 639 C CA . ASN A 1 80 ? -20.858 5.181 21.934 1.00 68.50 80 ASN A CA 1
ATOM 640 C C . ASN A 1 80 ? -19.967 6.399 22.248 1.00 68.50 80 ASN A C 1
ATOM 642 O O . ASN A 1 80 ? -19.726 6.682 23.422 1.00 68.50 80 ASN A O 1
ATOM 646 N N . TRP A 1 81 ? -19.490 7.130 21.235 1.00 73.69 81 TRP A N 1
ATOM 647 C CA . TRP A 1 81 ? -18.480 8.191 21.389 1.00 73.69 81 TRP A CA 1
ATOM 648 C C . TRP A 1 81 ? -18.808 9.193 22.506 1.00 73.69 81 TRP A C 1
ATOM 650 O O . TRP A 1 81 ? -17.955 9.535 23.324 1.00 73.69 81 TRP A O 1
ATOM 660 N N . THR A 1 82 ? -20.074 9.603 22.605 1.00 74.94 82 THR A N 1
ATOM 661 C CA . THR A 1 82 ? -20.569 10.568 23.601 1.00 74.94 82 THR A CA 1
ATOM 662 C C . THR A 1 82 ? -20.561 10.043 25.039 1.00 74.94 82 THR A C 1
ATOM 664 O O . THR A 1 82 ? -20.709 10.829 25.967 1.00 74.94 82 THR A O 1
ATOM 667 N N . SER A 1 83 ? -20.406 8.733 25.236 1.00 78.69 83 SER A N 1
ATOM 668 C CA . SER A 1 83 ? -20.306 8.099 26.558 1.00 78.69 83 SER A CA 1
ATOM 669 C C . SER A 1 83 ? -18.867 8.010 27.083 1.00 78.69 83 SER A C 1
ATOM 671 O O . SER A 1 83 ? -18.657 7.708 28.257 1.00 78.69 83 SER A O 1
ATOM 673 N N . LEU A 1 84 ? -17.869 8.296 26.238 1.00 80.25 84 LEU A N 1
ATOM 674 C CA . LEU A 1 84 ? -16.458 8.224 26.604 1.00 80.25 84 LEU A CA 1
ATOM 675 C C . LEU A 1 84 ? -16.020 9.448 27.430 1.00 80.25 84 LEU A C 1
ATOM 677 O O . LEU A 1 84 ? -16.333 10.583 27.068 1.00 80.25 84 LEU A O 1
ATOM 681 N N . PRO A 1 85 ? -15.205 9.261 28.485 1.00 85.88 85 PRO A N 1
ATOM 682 C CA . PRO A 1 85 ? -14.534 10.362 29.165 1.00 85.88 85 PRO A CA 1
ATOM 683 C C . PRO A 1 85 ? -13.687 11.197 28.194 1.00 85.88 85 PRO A C 1
ATOM 685 O O . PRO A 1 85 ? -12.942 10.645 27.383 1.00 85.88 85 PRO A O 1
ATOM 688 N N . GLY A 1 86 ? -13.705 12.526 28.334 1.00 82.12 86 GLY A N 1
ATOM 689 C CA . GLY A 1 86 ? -12.997 13.435 27.417 1.00 82.12 86 GLY A CA 1
ATOM 690 C C . GLY A 1 86 ? -11.485 13.179 27.295 1.00 82.12 86 GLY A C 1
ATOM 691 O O . GLY A 1 86 ? -10.911 13.354 26.224 1.00 82.12 86 GLY A O 1
ATOM 692 N N . LYS A 1 87 ? -10.835 12.675 28.356 1.00 83.38 87 LYS A N 1
ATOM 693 C CA . LYS A 1 87 ? -9.424 12.244 28.299 1.00 83.38 87 LYS A CA 1
ATOM 694 C C . LYS A 1 87 ? -9.214 11.049 27.362 1.00 83.38 87 LYS A C 1
ATOM 696 O O . LYS A 1 87 ? -8.208 11.004 26.666 1.00 83.38 87 LYS A O 1
ATOM 701 N N . ILE A 1 88 ? -10.153 10.102 27.338 1.00 82.00 88 ILE A N 1
ATOM 702 C CA . ILE A 1 88 ? -10.096 8.923 26.464 1.00 82.00 88 ILE A CA 1
ATOM 703 C C . ILE A 1 88 ? -10.380 9.335 25.018 1.00 82.00 88 ILE A C 1
ATOM 705 O O . ILE A 1 88 ? -9.621 8.961 24.131 1.00 82.00 88 ILE A O 1
ATOM 709 N N . GLN A 1 89 ? -11.386 10.187 24.792 1.00 83.88 89 GLN A N 1
ATOM 710 C CA . GLN A 1 89 ? -11.650 10.768 23.470 1.00 83.88 89 GLN A CA 1
ATOM 711 C C . GLN A 1 89 ? -10.408 11.465 22.899 1.00 83.88 89 GLN A C 1
ATOM 713 O O . GLN A 1 89 ? -10.026 11.205 21.763 1.00 83.88 89 GLN A O 1
ATOM 718 N N . ALA A 1 90 ? -9.725 12.295 23.695 1.00 83.25 90 ALA A N 1
ATOM 719 C CA . ALA A 1 90 ? -8.510 12.981 23.258 1.00 83.25 90 ALA A CA 1
ATOM 720 C C . ALA A 1 90 ? -7.368 12.020 22.895 1.00 83.25 90 ALA A C 1
ATOM 722 O O . ALA A 1 90 ? -6.659 12.261 21.919 1.00 83.25 90 ALA A O 1
ATOM 723 N N . ILE A 1 91 ? -7.201 10.923 23.641 1.00 84.25 91 ILE A N 1
ATOM 724 C CA . ILE A 1 91 ? -6.211 9.886 23.320 1.00 84.25 91 ILE A CA 1
ATOM 725 C C . ILE A 1 91 ? -6.545 9.219 21.981 1.00 84.25 91 ILE A C 1
ATOM 727 O O . ILE A 1 91 ? -5.648 9.072 21.154 1.00 84.25 91 ILE A O 1
ATOM 731 N N . ILE A 1 92 ? -7.814 8.873 21.740 1.00 83.81 92 ILE A N 1
ATOM 732 C CA . ILE A 1 92 ? -8.254 8.255 20.479 1.00 83.81 92 ILE A CA 1
ATOM 733 C C . ILE A 1 92 ? -8.010 9.206 19.311 1.00 83.81 92 ILE A C 1
ATOM 735 O O . ILE A 1 92 ? -7.344 8.822 18.355 1.00 83.81 92 ILE A O 1
ATOM 739 N N . VAL A 1 93 ? -8.458 10.464 19.417 1.00 86.44 93 VAL A N 1
ATOM 740 C CA . VAL A 1 93 ? -8.259 11.443 18.339 1.00 86.44 93 VAL A CA 1
ATOM 741 C C . VAL A 1 93 ? -6.778 11.655 18.062 1.00 86.44 93 VAL A C 1
ATOM 743 O O . VAL A 1 93 ? -6.381 11.701 16.901 1.00 86.44 93 VAL A O 1
ATOM 746 N N . THR A 1 94 ? -5.946 11.732 19.103 1.00 84.19 94 THR A N 1
ATOM 747 C CA . THR A 1 94 ? -4.491 11.862 18.944 1.00 84.19 94 THR A CA 1
ATOM 748 C C . THR A 1 94 ? -3.896 10.634 18.255 1.00 84.19 94 THR A C 1
ATOM 750 O O . THR A 1 94 ? -3.076 10.783 17.354 1.00 84.19 94 THR A O 1
ATOM 753 N N . SER A 1 95 ? -4.326 9.427 18.629 1.00 83.25 95 SER A N 1
ATOM 754 C CA . SER A 1 95 ? -3.874 8.180 18.005 1.00 83.25 95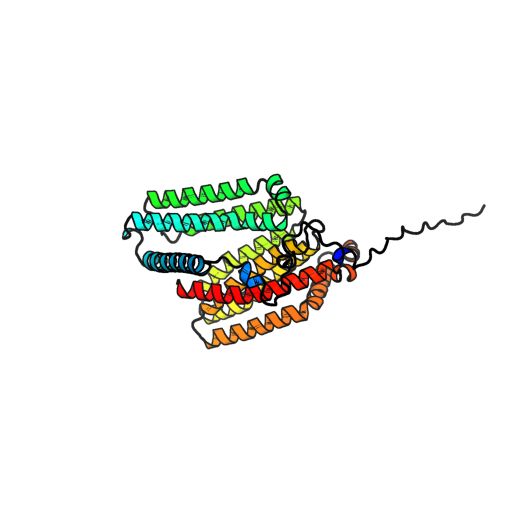 SER A CA 1
ATOM 755 C C . SER A 1 95 ? -4.248 8.124 16.524 1.00 83.25 95 SER A C 1
ATOM 757 O O . SER A 1 95 ? -3.376 7.921 15.682 1.00 83.25 95 SER A O 1
ATOM 759 N N . GLU A 1 96 ? -5.516 8.377 16.191 1.00 84.44 96 GLU A N 1
ATOM 760 C CA . GLU A 1 96 ? -5.977 8.396 14.799 1.00 84.44 96 GLU A CA 1
ATOM 761 C C . GLU A 1 96 ? -5.330 9.523 13.984 1.00 84.44 96 GLU A C 1
ATOM 763 O O . GLU A 1 96 ? -5.130 9.395 12.780 1.00 84.44 96 GLU A O 1
ATOM 768 N N . SER A 1 97 ? -4.978 10.635 14.629 1.00 86.75 97 SER A N 1
ATOM 769 C CA . SER A 1 97 ? -4.245 11.731 13.997 1.00 86.75 97 SER A CA 1
ATOM 770 C C . SER A 1 97 ? -2.814 11.316 13.648 1.00 86.75 97 SER A C 1
ATOM 772 O O . SER A 1 97 ? -2.342 11.577 12.545 1.00 86.75 97 SER A O 1
ATOM 774 N N . VAL A 1 98 ? -2.116 10.621 14.552 1.00 85.81 98 VAL A N 1
ATOM 775 C CA . VAL A 1 98 ? -0.779 10.069 14.274 1.00 85.81 98 VAL A CA 1
ATOM 776 C C . VAL A 1 98 ? -0.838 9.036 13.147 1.00 85.81 98 VAL A C 1
ATOM 778 O O . VAL A 1 98 ? 0.024 9.040 12.270 1.00 85.81 98 VAL A O 1
ATOM 781 N N . GLU A 1 99 ? -1.864 8.188 13.127 1.00 83.62 99 GLU A N 1
ATOM 782 C CA . GLU A 1 99 ? -2.099 7.269 12.013 1.00 83.62 99 GLU A CA 1
ATOM 783 C C . GLU A 1 99 ? -2.328 8.032 10.701 1.00 83.62 99 GLU A C 1
ATOM 785 O O . GLU A 1 99 ? -1.633 7.780 9.716 1.00 83.62 99 GLU A O 1
ATOM 790 N N . GLY A 1 100 ? -3.222 9.027 10.708 1.00 85.06 100 GLY A N 1
ATOM 791 C CA . GLY A 1 100 ? -3.490 9.904 9.569 1.00 85.06 100 GLY A CA 1
ATOM 792 C C . GLY A 1 100 ? -2.229 10.592 9.043 1.00 85.06 100 GLY A C 1
ATOM 793 O O . GLY A 1 100 ? -2.007 10.619 7.835 1.00 85.06 100 GLY A O 1
ATOM 794 N N . PHE A 1 101 ? -1.338 11.052 9.927 1.00 88.00 101 PHE A N 1
ATOM 795 C CA . PHE A 1 101 ? -0.031 11.600 9.552 1.00 88.00 101 PHE A CA 1
ATOM 796 C C . PHE A 1 101 ? 0.797 10.599 8.741 1.00 88.00 101 PHE A C 1
ATOM 798 O O . PHE A 1 101 ? 1.308 10.933 7.670 1.00 88.00 101 PHE A O 1
ATOM 805 N N . VAL A 1 102 ? 0.935 9.370 9.245 1.00 84.75 102 VAL A N 1
ATOM 806 C CA . VAL A 1 102 ? 1.737 8.325 8.594 1.00 84.75 102 VAL A CA 1
ATOM 807 C C . VAL A 1 102 ? 1.119 7.938 7.253 1.00 84.75 102 VAL A C 1
ATOM 809 O O . VAL A 1 102 ? 1.837 7.847 6.255 1.00 84.75 102 VAL A O 1
ATOM 812 N N . VAL A 1 103 ? -0.205 7.767 7.208 1.00 85.44 103 VAL A N 1
ATOM 813 C CA . VAL A 1 103 ? -0.945 7.454 5.979 1.00 85.44 103 VAL A CA 1
ATOM 814 C C . VAL A 1 103 ? -0.752 8.560 4.950 1.00 85.44 103 VAL A C 1
ATOM 816 O O . VAL A 1 103 ? -0.353 8.282 3.822 1.00 85.44 103 VAL A O 1
ATOM 819 N N . GLN A 1 104 ? -0.937 9.819 5.329 1.00 86.94 104 GLN A N 1
ATOM 820 C CA . GLN A 1 104 ? -0.813 10.950 4.418 1.00 86.94 104 GLN A CA 1
ATOM 821 C C . GLN A 1 104 ? 0.622 11.124 3.892 1.00 86.94 104 GLN A C 1
ATOM 823 O O . GLN A 1 104 ? 0.821 11.411 2.711 1.00 86.94 104 GLN A O 1
ATOM 828 N N . MET A 1 105 ? 1.630 10.875 4.734 1.00 87.00 105 MET A N 1
ATOM 829 C CA . MET A 1 105 ? 3.047 10.926 4.355 1.00 87.00 105 MET A CA 1
ATOM 830 C C . MET A 1 105 ? 3.530 9.678 3.601 1.00 87.00 105 MET A C 1
ATOM 832 O O . MET A 1 105 ? 4.630 9.691 3.047 1.00 87.00 105 MET A O 1
ATOM 836 N N . SER A 1 106 ? 2.732 8.609 3.529 1.00 84.44 106 SER A N 1
ATOM 837 C CA . SER A 1 106 ? 3.131 7.347 2.888 1.00 84.44 106 SER A CA 1
ATOM 838 C C . SER A 1 106 ? 3.580 7.544 1.438 1.00 84.44 106 SER A C 1
ATOM 840 O O . SER A 1 106 ? 4.643 7.067 1.046 1.00 84.44 106 SER A O 1
ATOM 842 N N . SER A 1 107 ? 2.830 8.319 0.650 1.00 82.50 107 SER A N 1
ATOM 843 C CA . SER A 1 107 ? 3.168 8.576 -0.754 1.00 82.50 107 SER A CA 1
ATOM 844 C C . SER A 1 107 ? 4.464 9.377 -0.915 1.00 82.50 107 SER A C 1
ATOM 846 O O . SER A 1 107 ? 5.242 9.107 -1.829 1.00 82.50 107 SER A O 1
ATOM 848 N N . PHE A 1 108 ? 4.749 10.297 0.011 1.00 86.69 108 PHE A N 1
ATOM 849 C CA . PHE A 1 108 ? 6.030 10.993 0.078 1.00 86.69 108 PHE A CA 1
ATOM 850 C C . PHE A 1 108 ? 7.182 10.023 0.350 1.00 86.69 108 PHE A C 1
ATOM 852 O O . PHE A 1 108 ? 8.168 10.052 -0.383 1.00 86.69 108 PHE A O 1
ATOM 859 N N . PHE A 1 109 ? 7.056 9.155 1.361 1.00 83.69 109 PHE A N 1
ATOM 860 C CA . PHE A 1 109 ? 8.111 8.197 1.700 1.00 83.69 109 PHE A CA 1
ATOM 861 C C . PHE A 1 109 ? 8.410 7.260 0.530 1.00 83.69 109 PHE A C 1
ATOM 863 O O . PHE A 1 109 ? 9.575 7.030 0.222 1.00 83.69 109 PHE A O 1
ATOM 870 N N . LEU A 1 110 ? 7.376 6.806 -0.183 1.00 78.19 110 LEU A N 1
ATOM 871 C CA . LEU A 1 110 ? 7.544 5.984 -1.381 1.00 78.19 110 LEU A CA 1
ATOM 872 C C . LEU A 1 110 ? 8.324 6.707 -2.479 1.00 78.19 110 LEU A C 1
ATOM 874 O O . LEU A 1 110 ? 9.271 6.151 -3.027 1.00 78.19 110 LEU A O 1
ATOM 878 N N . ILE A 1 111 ? 7.960 7.950 -2.793 1.00 81.31 111 ILE A N 1
ATOM 879 C CA . ILE A 1 111 ? 8.641 8.726 -3.838 1.00 81.31 111 ILE A CA 1
ATOM 880 C C . ILE A 1 111 ? 10.078 9.058 -3.418 1.00 81.31 111 ILE A C 1
ATOM 882 O O . ILE A 1 111 ? 10.989 8.982 -4.241 1.00 81.31 111 ILE A O 1
ATOM 886 N N . PHE A 1 112 ? 10.294 9.376 -2.140 1.00 82.56 112 PHE A N 1
ATOM 887 C CA . PHE A 1 112 ? 11.621 9.608 -1.580 1.00 82.56 112 PHE A CA 1
ATOM 888 C C . PHE A 1 112 ? 12.515 8.370 -1.699 1.00 82.56 112 PHE A C 1
ATOM 890 O O . PHE A 1 112 ? 13.652 8.499 -2.141 1.00 82.56 112 PHE A O 1
ATOM 897 N N . SER A 1 113 ? 12.002 7.177 -1.387 1.00 75.12 113 SER A N 1
ATOM 898 C CA . SER A 1 113 ? 12.743 5.920 -1.547 1.00 75.12 113 SER A CA 1
ATOM 899 C C . SER A 1 113 ? 13.034 5.551 -3.005 1.00 75.12 113 SER A C 1
ATOM 901 O O . SER A 1 113 ? 13.965 4.798 -3.253 1.00 75.12 113 SER A O 1
ATOM 903 N N . LEU A 1 114 ? 12.243 6.040 -3.965 1.00 71.38 114 LEU A N 1
ATOM 904 C CA . LEU A 1 114 ? 12.375 5.682 -5.384 1.00 71.38 114 LEU A CA 1
ATOM 905 C C . LEU A 1 114 ? 13.279 6.612 -6.186 1.00 71.38 114 LEU A C 1
ATOM 907 O O . LEU A 1 114 ? 13.918 6.180 -7.141 1.00 71.38 114 LEU A O 1
ATOM 911 N N . PHE A 1 115 ? 13.248 7.900 -5.861 1.00 76.62 115 PHE A N 1
ATOM 912 C CA . PHE A 1 115 ? 13.878 8.947 -6.667 1.00 76.62 115 PHE A CA 1
ATOM 913 C C . PHE A 1 115 ? 14.811 9.849 -5.855 1.00 76.62 115 PHE A C 1
ATOM 915 O O . PHE A 1 115 ? 15.432 10.766 -6.400 1.00 76.62 115 PHE A O 1
ATOM 922 N N . GLY A 1 116 ? 14.889 9.615 -4.545 1.00 78.75 116 GLY A N 1
ATOM 923 C CA . GLY A 1 116 ? 15.738 10.353 -3.630 1.00 78.75 116 GLY A CA 1
ATOM 924 C C . GLY A 1 116 ? 15.288 11.790 -3.358 1.00 78.75 116 GLY A C 1
ATOM 925 O O . GLY A 1 116 ? 14.280 12.309 -3.851 1.00 78.75 116 GLY A O 1
ATOM 926 N N . TRP A 1 117 ? 16.100 12.467 -2.548 1.00 82.38 117 TRP A N 1
ATOM 927 C CA . TRP A 1 117 ? 15.899 13.861 -2.149 1.00 82.38 117 TRP A CA 1
ATOM 928 C C . TRP A 1 117 ? 15.818 14.879 -3.308 1.00 82.38 117 TRP A C 1
ATOM 930 O O . TRP A 1 117 ? 14.993 15.795 -3.214 1.00 82.38 117 TRP A O 1
ATOM 940 N N . PRO A 1 118 ? 16.610 14.776 -4.401 1.00 81.19 118 PRO A N 1
ATOM 941 C CA . PRO A 1 118 ? 16.618 15.796 -5.453 1.00 81.19 118 PRO A CA 1
ATOM 942 C C . PRO A 1 118 ? 15.258 15.991 -6.133 1.00 81.19 118 PRO A C 1
ATOM 944 O O . PRO A 1 118 ? 14.815 17.130 -6.295 1.00 81.19 118 PRO A O 1
ATOM 947 N N . LEU A 1 119 ? 14.565 14.897 -6.478 1.00 82.25 119 LEU A N 1
ATOM 948 C CA . LEU A 1 119 ? 13.252 14.959 -7.128 1.00 82.25 119 LEU A CA 1
ATOM 949 C C . LEU A 1 119 ? 12.188 15.516 -6.176 1.00 82.25 119 LEU A C 1
ATOM 951 O O . LEU A 1 119 ? 11.414 16.406 -6.529 1.00 82.25 119 LEU A O 1
ATOM 955 N N . VAL A 1 120 ? 12.193 15.016 -4.942 1.00 86.81 120 VAL A N 1
ATOM 956 C CA . VAL A 1 120 ? 11.279 15.424 -3.872 1.00 86.81 120 VAL A CA 1
ATOM 957 C C . VAL A 1 120 ? 11.363 16.925 -3.601 1.00 86.81 120 VAL A C 1
ATOM 959 O O . VAL A 1 120 ? 10.329 17.588 -3.478 1.00 86.81 120 VAL A O 1
ATOM 962 N N . LYS A 1 121 ? 12.586 17.465 -3.533 1.00 87.25 121 LYS A N 1
ATOM 963 C CA . LYS A 1 121 ? 12.828 18.895 -3.331 1.00 87.25 121 LYS A CA 1
ATOM 964 C C . LYS A 1 121 ? 12.399 19.708 -4.551 1.00 87.25 121 LYS A C 1
ATOM 966 O O . LYS A 1 121 ? 11.761 20.739 -4.381 1.00 87.25 121 LYS A O 1
ATOM 971 N N . LYS A 1 122 ? 12.707 19.244 -5.768 1.00 88.00 122 LYS A N 1
ATOM 972 C CA . LYS A 1 122 ? 12.330 19.932 -7.015 1.00 88.00 122 LYS A CA 1
ATOM 973 C C . LYS A 1 122 ? 10.814 20.106 -7.144 1.00 88.00 122 LYS A C 1
ATOM 975 O O . LYS A 1 122 ? 10.355 21.170 -7.545 1.00 88.00 122 LYS A O 1
ATOM 980 N N . LEU A 1 123 ? 10.049 19.075 -6.788 1.00 89.00 123 LEU A N 1
ATOM 981 C CA . LEU A 1 123 ? 8.589 19.058 -6.906 1.00 89.00 123 LEU A CA 1
ATOM 982 C C . LEU A 1 123 ? 7.859 19.554 -5.644 1.00 89.00 123 LEU A C 1
ATOM 984 O O . LEU A 1 123 ? 6.632 19.524 -5.606 1.00 89.00 123 LEU A O 1
ATOM 988 N N . ASN A 1 124 ? 8.586 20.003 -4.612 1.00 90.94 124 ASN A N 1
ATOM 989 C CA . ASN A 1 124 ? 8.032 20.446 -3.326 1.00 90.94 124 ASN A CA 1
ATOM 990 C C . ASN A 1 124 ? 7.058 19.437 -2.683 1.00 90.94 124 ASN A C 1
ATOM 992 O O . ASN A 1 124 ? 6.079 19.818 -2.034 1.00 90.94 124 ASN A O 1
ATOM 996 N N . LEU A 1 125 ? 7.337 18.135 -2.825 1.00 91.31 125 LEU A N 1
ATOM 997 C CA . LEU A 1 125 ? 6.426 17.083 -2.357 1.00 91.31 125 LEU A CA 1
ATOM 998 C C . LEU A 1 125 ? 6.273 17.085 -0.834 1.00 91.31 125 LEU A C 1
ATOM 1000 O O . LEU A 1 125 ? 5.196 16.778 -0.334 1.00 91.31 125 LEU A O 1
ATOM 1004 N N . VAL A 1 126 ? 7.315 17.473 -0.091 1.00 90.50 126 VAL A N 1
ATOM 1005 C CA . VAL A 1 126 ? 7.242 17.620 1.374 1.00 90.50 126 VAL A CA 1
ATOM 1006 C C . VAL A 1 126 ? 6.129 18.596 1.751 1.00 90.50 126 VAL A C 1
ATOM 1008 O O . VAL A 1 126 ? 5.253 18.255 2.539 1.00 90.50 126 VAL A O 1
ATOM 1011 N N . SER A 1 127 ? 6.124 19.786 1.146 1.00 91.06 127 SER A N 1
ATOM 1012 C CA . SER A 1 127 ? 5.139 20.829 1.437 1.00 91.06 127 SER A CA 1
ATOM 1013 C C . SER A 1 127 ? 3.723 20.396 1.068 1.00 91.06 127 SER A C 1
ATOM 1015 O O . SER A 1 127 ? 2.795 20.635 1.835 1.00 91.06 127 SER A O 1
ATOM 1017 N N . LEU A 1 128 ? 3.554 19.720 -0.073 1.00 93.38 128 LEU A N 1
ATOM 1018 C CA . LEU A 1 128 ? 2.252 19.216 -0.513 1.00 93.38 128 LEU A CA 1
ATOM 1019 C C . LEU A 1 128 ? 1.680 18.168 0.457 1.00 93.38 128 LEU A C 1
ATOM 1021 O O . LEU A 1 128 ? 0.507 18.238 0.821 1.00 93.38 128 LEU A O 1
ATOM 1025 N N . ASN A 1 129 ? 2.501 17.219 0.913 1.00 92.81 129 ASN A N 1
ATOM 1026 C CA . ASN A 1 129 ? 2.049 16.190 1.852 1.00 92.81 129 ASN A CA 1
ATOM 1027 C C . ASN A 1 129 ? 1.814 16.763 3.256 1.00 92.81 129 ASN A C 1
ATOM 1029 O O . ASN A 1 129 ? 0.804 16.433 3.873 1.00 92.81 129 ASN A O 1
ATOM 1033 N N . LEU A 1 130 ? 2.668 17.682 3.725 1.00 93.31 130 LEU A N 1
ATOM 1034 C CA . LEU A 1 130 ? 2.455 18.397 4.988 1.00 93.31 130 LEU A CA 1
ATOM 1035 C C . LEU A 1 130 ? 1.180 19.246 4.972 1.00 93.31 130 LEU A C 1
ATOM 1037 O O . LEU A 1 130 ? 0.500 19.327 5.991 1.00 93.31 130 LEU A O 1
ATOM 1041 N N . LEU A 1 131 ? 0.820 19.838 3.830 1.00 93.94 131 LEU A N 1
ATOM 1042 C CA . LEU A 1 131 ? -0.457 20.533 3.677 1.00 93.94 131 LEU A CA 1
ATOM 1043 C C . LEU A 1 131 ? -1.636 19.566 3.850 1.00 93.94 131 LEU A C 1
ATOM 1045 O O . LEU A 1 131 ? -2.575 19.875 4.577 1.00 93.94 131 LEU A O 1
ATOM 1049 N N . GLY A 1 132 ? -1.570 18.383 3.230 1.00 92.56 132 GLY A N 1
ATOM 1050 C CA . GLY A 1 132 ? -2.572 17.332 3.425 1.00 92.56 132 GLY A CA 1
ATOM 1051 C C . GLY A 1 132 ? -2.687 16.905 4.890 1.00 92.56 132 GLY A C 1
ATOM 1052 O O . GLY A 1 132 ? -3.787 16.859 5.430 1.00 92.56 132 GLY A O 1
ATOM 1053 N N . VAL A 1 133 ? -1.550 16.673 5.554 1.00 92.38 133 VAL A N 1
ATOM 1054 C CA . VAL A 1 133 ? -1.492 16.327 6.984 1.00 92.38 133 VAL A CA 1
ATOM 1055 C C . VAL A 1 133 ? -2.142 17.417 7.827 1.00 92.38 133 VAL A C 1
ATOM 1057 O O . VAL A 1 133 ? -2.940 17.126 8.709 1.00 92.38 133 VAL A O 1
ATOM 1060 N N . PHE A 1 134 ? -1.811 18.680 7.563 1.00 93.19 134 PHE A N 1
ATOM 1061 C CA . PHE A 1 134 ? -2.356 19.806 8.307 1.00 93.19 134 PHE A CA 1
ATOM 1062 C C . PHE A 1 134 ? -3.883 19.881 8.182 1.00 93.19 134 PHE A C 1
ATOM 1064 O O . PHE A 1 134 ? -4.571 20.049 9.186 1.00 93.19 134 PHE A O 1
ATOM 1071 N N . ILE A 1 135 ? -4.422 19.696 6.973 1.00 94.25 135 ILE A N 1
ATOM 1072 C CA . ILE A 1 135 ? -5.871 19.693 6.740 1.00 94.25 135 ILE A CA 1
ATOM 1073 C C . ILE A 1 135 ? -6.545 18.511 7.460 1.00 94.25 135 ILE A C 1
ATOM 1075 O O . ILE A 1 135 ? -7.572 18.724 8.105 1.00 94.25 135 ILE A O 1
ATOM 1079 N N . ASP A 1 136 ? -5.971 17.301 7.404 1.00 92.88 136 ASP A N 1
ATOM 1080 C CA . ASP A 1 136 ? -6.476 16.117 8.128 1.00 92.88 136 ASP A CA 1
ATOM 1081 C C . ASP A 1 136 ? -6.547 16.379 9.643 1.00 92.88 136 ASP A C 1
ATOM 1083 O O . ASP A 1 136 ? -7.600 16.216 10.268 1.00 92.88 136 ASP A O 1
ATOM 1087 N N . MET A 1 137 ? -5.461 16.909 10.211 1.00 91.12 137 MET A N 1
ATOM 1088 C CA . MET A 1 137 ? -5.351 17.257 11.630 1.00 91.12 137 MET A CA 1
ATOM 1089 C C . MET A 1 137 ? -6.388 18.299 12.049 1.00 91.12 137 MET A C 1
ATOM 1091 O O . MET A 1 137 ? -7.093 18.118 13.044 1.00 91.12 137 MET A O 1
ATOM 1095 N N . CYS A 1 138 ? -6.515 19.385 11.281 1.00 92.12 138 CYS A N 1
ATOM 1096 C CA . CYS A 1 138 ? -7.511 20.421 11.539 1.00 92.12 138 CYS A CA 1
ATOM 1097 C C . CYS A 1 138 ? -8.934 19.863 11.475 1.00 92.12 138 CYS A C 1
ATOM 1099 O O . CYS A 1 138 ? -9.761 20.215 12.314 1.00 92.12 138 CYS A O 1
ATOM 1101 N N . TYR A 1 139 ? -9.216 18.977 10.519 1.00 93.00 139 TYR A N 1
ATOM 1102 C CA . TYR A 1 139 ? -10.518 18.338 10.384 1.00 93.00 139 TYR A CA 1
ATOM 1103 C C . TYR A 1 139 ? -10.845 17.448 11.591 1.00 93.00 139 TYR A C 1
ATOM 1105 O O . TYR A 1 139 ? -11.911 17.595 12.190 1.00 93.00 139 TYR A O 1
ATOM 1113 N N . ARG A 1 140 ? -9.921 16.579 12.017 1.00 90.94 140 ARG A N 1
ATOM 1114 C CA . ARG A 1 140 ? -10.110 15.716 13.197 1.00 90.94 140 ARG A CA 1
ATOM 1115 C C . ARG A 1 140 ? -10.296 16.524 14.479 1.00 90.94 140 ARG A C 1
ATOM 1117 O O . ARG A 1 140 ? -11.212 16.239 15.251 1.00 90.94 140 ARG A O 1
ATOM 1124 N N . LEU A 1 141 ? -9.478 17.561 14.673 1.00 89.19 141 LEU A N 1
ATOM 1125 C CA . LEU A 1 141 ? -9.585 18.467 15.817 1.00 89.19 141 LEU A CA 1
ATOM 1126 C C . LEU A 1 141 ? -10.931 19.203 15.819 1.00 89.19 141 LEU A C 1
ATOM 1128 O O . LEU A 1 141 ? -11.593 19.274 16.852 1.00 89.19 141 LEU A O 1
ATOM 1132 N N . TYR A 1 142 ? -11.361 19.711 14.660 1.00 90.44 142 TYR A N 1
ATOM 1133 C CA . TYR A 1 142 ? -12.662 20.354 14.497 1.00 90.44 142 TYR A CA 1
ATOM 1134 C C . TYR A 1 142 ? -13.788 19.409 14.934 1.00 90.44 142 TYR A C 1
ATOM 1136 O O . TYR A 1 142 ? -14.585 19.752 15.804 1.00 90.44 142 TYR A O 1
ATOM 1144 N N . LEU A 1 143 ? -13.816 18.180 14.416 1.00 89.50 143 LEU A N 1
ATOM 1145 C CA . LEU A 1 143 ? -14.854 17.215 14.782 1.00 89.50 143 LEU A CA 1
ATOM 1146 C C . LEU A 1 143 ? -14.845 16.856 16.274 1.00 89.50 143 LEU A C 1
ATOM 1148 O O . LEU A 1 143 ? -15.914 16.658 16.859 1.00 89.50 143 LEU A O 1
ATOM 1152 N N . GLN A 1 144 ? -13.663 16.794 16.893 1.00 87.44 144 GLN A N 1
ATOM 1153 C CA . GLN A 1 144 ? -13.524 16.559 18.328 1.00 87.44 144 GLN A CA 1
ATOM 1154 C C . GLN A 1 144 ? -14.106 17.716 19.149 1.00 87.44 144 GLN A C 1
ATOM 1156 O O . GLN A 1 144 ? -14.882 17.468 20.071 1.00 87.44 144 GLN A O 1
ATOM 1161 N N . ILE A 1 145 ? -13.775 18.967 18.805 1.00 86.69 145 ILE A N 1
ATOM 1162 C CA . ILE A 1 145 ? -14.240 20.169 19.519 1.00 86.69 145 ILE A CA 1
ATOM 1163 C C . ILE A 1 145 ? -15.769 20.272 19.494 1.00 86.69 145 ILE A C 1
ATOM 1165 O O . ILE A 1 145 ? -16.382 20.594 20.510 1.00 86.69 145 ILE A O 1
ATOM 1169 N N . TYR A 1 146 ? -16.393 19.961 18.357 1.00 86.25 146 TYR A N 1
ATOM 1170 C CA . TYR A 1 146 ? -17.850 20.018 18.202 1.00 86.25 146 TYR A CA 1
ATOM 1171 C C . TYR A 1 146 ? -18.577 18.746 18.672 1.00 86.25 146 TYR A C 1
ATOM 1173 O O . TYR A 1 146 ? -19.794 18.652 18.529 1.00 86.25 146 TYR A O 1
ATOM 1181 N N . GLY A 1 147 ? -17.863 17.756 19.222 1.00 82.12 147 GLY A N 1
ATOM 1182 C CA . GLY A 1 147 ? -18.463 16.523 19.747 1.00 82.12 147 GLY A CA 1
ATOM 1183 C C . GLY A 1 147 ? -19.119 15.628 18.687 1.00 82.12 147 GLY A C 1
ATOM 1184 O O . GLY A 1 147 ? -19.909 14.749 19.026 1.00 82.12 147 GLY A O 1
ATOM 1185 N N . ILE A 1 148 ? -18.802 15.842 17.408 1.00 84.44 148 ILE A N 1
ATOM 1186 C CA . ILE A 1 148 ? -19.337 15.092 16.256 1.00 84.44 148 ILE A CA 1
ATOM 1187 C C . ILE A 1 148 ? -18.365 14.023 15.738 1.00 84.44 148 ILE A C 1
ATOM 1189 O O . ILE A 1 148 ? -18.642 13.356 14.740 1.00 84.44 148 ILE A O 1
ATOM 1193 N N . TYR A 1 149 ? -17.233 13.856 16.418 1.00 81.94 149 TYR A N 1
ATOM 1194 C CA . TYR A 1 149 ? -16.247 12.817 16.147 1.00 81.94 149 TYR A CA 1
ATOM 1195 C C . TYR A 1 149 ? -16.852 11.409 16.308 1.00 81.94 149 TYR A C 1
ATOM 1197 O O . TYR A 1 149 ? -17.759 11.196 17.112 1.00 81.94 149 TYR A O 1
ATOM 1205 N N . GLY A 1 150 ? -16.386 10.446 15.508 1.00 75.06 150 GLY A N 1
ATOM 1206 C CA . GLY A 1 150 ? -16.870 9.057 15.544 1.00 75.06 150 GLY A CA 1
ATOM 1207 C C . GLY A 1 150 ? -18.133 8.773 14.717 1.00 75.06 150 GLY A C 1
ATOM 1208 O O . GLY A 1 150 ? -18.665 7.665 14.758 1.00 75.06 150 GLY A O 1
ATOM 1209 N N . LYS A 1 151 ? -18.638 9.737 13.935 1.00 81.94 151 LYS A N 1
ATOM 1210 C CA . LYS A 1 151 ? -19.690 9.467 12.940 1.00 81.94 151 LYS A CA 1
ATOM 1211 C C . LYS A 1 151 ? -19.129 8.661 11.767 1.00 81.94 151 LYS A C 1
ATOM 1213 O O . LYS A 1 151 ? -18.038 8.945 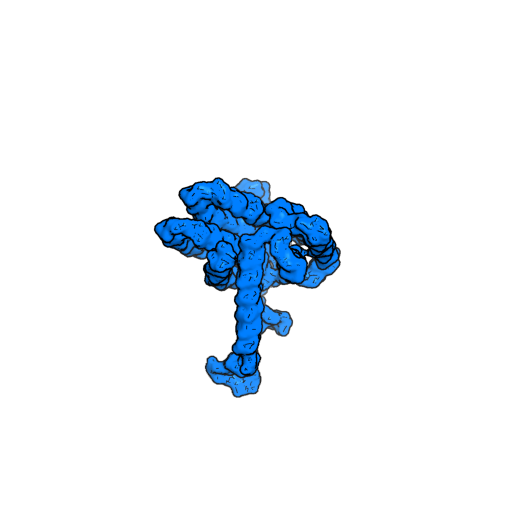11.286 1.00 81.94 151 LYS A O 1
ATOM 1218 N N . SER A 1 152 ? -19.920 7.732 11.229 1.00 77.00 152 SER A N 1
ATOM 1219 C CA . SER A 1 152 ? -19.508 6.853 10.120 1.00 77.00 152 SER A CA 1
ATOM 1220 C C . SER A 1 152 ? -19.059 7.593 8.854 1.00 77.00 152 SER A C 1
ATOM 1222 O O . SER A 1 152 ? -18.253 7.067 8.096 1.00 77.00 152 SER A O 1
ATOM 1224 N N . TRP A 1 153 ? -19.550 8.815 8.624 1.00 80.69 153 TRP A N 1
ATOM 1225 C CA . TRP A 1 153 ? -19.197 9.623 7.453 1.00 80.69 153 TRP A CA 1
ATOM 1226 C C . TRP A 1 153 ? -17.887 10.407 7.601 1.00 80.69 153 TRP A C 1
ATOM 1228 O O . TRP A 1 153 ? -17.380 10.913 6.601 1.00 80.69 153 TRP A O 1
ATOM 1238 N N . MET A 1 154 ? -17.334 10.506 8.815 1.00 83.38 154 MET A N 1
ATOM 1239 C CA . MET A 1 154 ? -16.116 11.271 9.118 1.00 83.38 154 MET A CA 1
ATOM 1240 C C . MET A 1 154 ? -14.922 10.848 8.254 1.00 83.38 154 MET A C 1
ATOM 1242 O O . MET A 1 154 ? -14.059 11.654 7.922 1.00 83.38 154 MET A O 1
ATOM 1246 N N . THR A 1 155 ? -14.865 9.576 7.879 1.00 83.31 155 THR A N 1
ATOM 1247 C CA . THR A 1 155 ? -13.752 9.021 7.109 1.00 83.31 155 THR A CA 1
ATOM 1248 C C . THR A 1 155 ? -13.810 9.401 5.629 1.00 83.31 155 THR A C 1
ATOM 1250 O O . THR A 1 155 ? -12.771 9.415 4.975 1.00 83.31 155 THR A O 1
ATOM 1253 N N . PHE A 1 156 ? -14.978 9.763 5.075 1.00 85.94 156 PHE A N 1
ATOM 1254 C CA . PHE A 1 156 ? -15.097 10.058 3.641 1.00 85.94 156 PHE A CA 1
ATOM 1255 C C . PHE A 1 156 ? -14.284 11.287 3.203 1.00 85.94 156 PHE A C 1
ATOM 1257 O O . PHE A 1 156 ? -13.536 11.156 2.232 1.00 85.94 156 PHE A O 1
ATOM 1264 N N . PRO A 1 157 ? -14.356 12.454 3.881 1.00 89.75 157 PRO A N 1
ATOM 1265 C CA . PRO A 1 157 ? -13.555 13.615 3.495 1.00 89.75 157 PRO A CA 1
ATOM 1266 C C . PRO A 1 157 ? -12.050 13.374 3.634 1.00 89.75 157 PRO A C 1
ATOM 1268 O O . PRO A 1 157 ? -11.285 13.817 2.781 1.00 89.75 157 PRO A O 1
ATOM 1271 N N . LEU A 1 158 ? -11.629 12.630 4.661 1.00 89.25 158 LEU A N 1
ATOM 1272 C CA . LEU A 1 158 ? -10.220 12.292 4.875 1.00 89.25 158 LEU A CA 1
ATOM 1273 C C . LEU A 1 158 ? -9.690 11.347 3.792 1.00 89.25 158 LEU A C 1
ATOM 1275 O O . LEU A 1 158 ? -8.638 11.598 3.209 1.00 89.25 158 LEU A O 1
ATOM 1279 N N . ASN A 1 159 ? -10.464 10.322 3.432 1.00 87.88 159 ASN A N 1
ATOM 1280 C CA . ASN A 1 159 ? -10.125 9.425 2.327 1.00 87.88 159 ASN A CA 1
ATOM 1281 C C . ASN A 1 159 ? -10.054 10.174 0.987 1.00 87.88 159 ASN A C 1
ATOM 1283 O O . ASN A 1 159 ? -9.158 9.919 0.182 1.00 87.88 159 ASN A O 1
ATOM 1287 N N . ALA A 1 160 ? -10.968 11.122 0.746 1.00 89.56 160 ALA A N 1
ATOM 1288 C CA . ALA A 1 160 ? -10.942 11.969 -0.445 1.00 89.56 160 ALA A CA 1
ATOM 1289 C C . ALA A 1 160 ? -9.701 12.877 -0.476 1.00 89.56 160 ALA A C 1
ATOM 1291 O O . ALA A 1 160 ? -9.048 12.986 -1.514 1.00 89.56 160 ALA A O 1
ATOM 1292 N N . LEU A 1 161 ? -9.340 13.487 0.656 1.00 92.12 161 LEU A N 1
ATOM 1293 C CA . LEU A 1 161 ? -8.127 14.294 0.791 1.00 92.12 161 LEU A CA 1
ATOM 1294 C C . LEU A 1 161 ? -6.867 13.464 0.512 1.00 92.12 161 LEU A C 1
ATOM 1296 O O . LEU A 1 161 ? -6.011 13.885 -0.269 1.00 92.12 161 LEU A O 1
ATOM 1300 N N . PHE A 1 162 ? -6.776 12.271 1.100 1.00 89.69 162 PHE A N 1
ATOM 1301 C CA . PHE A 1 162 ? -5.683 11.338 0.852 1.00 89.69 162 PHE A CA 1
ATOM 1302 C C . PHE A 1 162 ? -5.580 10.981 -0.636 1.00 89.69 162 PHE A C 1
ATOM 1304 O O . PHE A 1 162 ? -4.514 11.137 -1.234 1.00 89.69 162 PHE A O 1
ATOM 1311 N N . LEU A 1 163 ? -6.697 10.595 -1.264 1.00 89.19 163 LEU A N 1
ATOM 1312 C CA . LEU A 1 163 ? -6.778 10.312 -2.701 1.00 89.19 163 LEU A CA 1
ATOM 1313 C C . LEU A 1 163 ? -6.270 11.485 -3.548 1.00 89.19 163 LEU A C 1
ATOM 1315 O O . LEU A 1 163 ? -5.449 11.281 -4.441 1.00 89.19 163 LEU A O 1
ATOM 1319 N N . ILE A 1 164 ? -6.716 12.708 -3.256 1.00 90.81 164 ILE A N 1
ATOM 1320 C CA . ILE A 1 164 ? -6.297 13.912 -3.983 1.00 90.81 164 ILE A CA 1
ATOM 1321 C C . ILE A 1 164 ? -4.783 14.103 -3.884 1.00 90.81 164 ILE A C 1
ATOM 1323 O O . ILE A 1 164 ? -4.130 14.301 -4.907 1.00 90.81 164 ILE A O 1
ATOM 1327 N N . ILE A 1 165 ? -4.208 14.005 -2.685 1.00 92.12 165 ILE A N 1
ATOM 1328 C CA . ILE A 1 165 ? -2.768 14.210 -2.484 1.00 92.12 165 ILE A CA 1
ATOM 1329 C C . ILE A 1 165 ? -1.948 13.112 -3.166 1.00 92.12 165 ILE A C 1
ATOM 1331 O O . ILE A 1 165 ? -0.978 13.424 -3.858 1.00 92.12 165 ILE A O 1
ATOM 1335 N N . VAL A 1 166 ? -2.365 11.847 -3.068 1.00 88.88 166 VAL A N 1
ATOM 1336 C CA . VAL A 1 166 ? -1.714 10.725 -3.766 1.00 88.88 166 VAL A CA 1
ATOM 1337 C C . VAL A 1 166 ? -1.740 10.929 -5.283 1.00 88.88 166 VAL A C 1
ATOM 1339 O O . VAL A 1 166 ? -0.717 10.751 -5.951 1.00 88.88 166 VAL A O 1
ATOM 1342 N N . VAL A 1 167 ? -2.881 11.336 -5.843 1.00 88.88 167 VAL A N 1
ATOM 1343 C CA . VAL A 1 167 ? -3.023 11.594 -7.283 1.00 88.88 167 VAL A CA 1
ATOM 1344 C C . VAL A 1 167 ? -2.189 12.799 -7.714 1.00 88.88 167 VAL A C 1
ATOM 1346 O O . VAL A 1 167 ? -1.500 12.717 -8.730 1.00 88.88 167 VAL A O 1
ATOM 1349 N N . MET A 1 168 ? -2.178 13.885 -6.938 1.00 90.12 168 MET A N 1
ATOM 1350 C CA . MET A 1 168 ? -1.344 15.058 -7.221 1.00 90.12 168 MET A CA 1
ATOM 1351 C C . MET A 1 168 ? 0.146 14.710 -7.204 1.00 90.12 168 MET A C 1
ATOM 1353 O O . MET A 1 168 ? 0.844 15.009 -8.173 1.00 90.12 168 MET A O 1
ATOM 1357 N N . ASN A 1 169 ? 0.623 14.005 -6.172 1.00 89.50 169 ASN A N 1
ATOM 1358 C CA . ASN A 1 169 ? 1.998 13.501 -6.109 1.00 89.50 169 ASN A CA 1
ATOM 1359 C C . ASN A 1 169 ? 2.328 12.643 -7.338 1.00 89.50 169 ASN A C 1
ATOM 1361 O O . ASN A 1 169 ? 3.378 12.812 -7.959 1.00 89.50 169 ASN A O 1
ATOM 1365 N N . SER A 1 170 ? 1.401 11.768 -7.732 1.00 86.00 170 SER A N 1
ATOM 1366 C CA . SER A 1 170 ? 1.587 10.875 -8.876 1.00 86.00 170 SER A CA 1
ATOM 1367 C C . SER A 1 170 ? 1.682 11.630 -10.197 1.00 86.00 170 SER A C 1
ATOM 1369 O O . SER A 1 170 ? 2.554 11.325 -11.007 1.00 86.00 170 SER A O 1
ATOM 1371 N N . ILE A 1 171 ? 0.828 12.634 -10.416 1.00 87.50 171 ILE A N 1
ATOM 1372 C CA . ILE A 1 171 ? 0.845 13.473 -11.622 1.00 87.50 171 ILE A CA 1
ATOM 1373 C C . ILE A 1 171 ? 2.127 14.307 -11.688 1.00 87.50 171 ILE A C 1
ATOM 1375 O O . ILE A 1 171 ? 2.729 14.388 -12.758 1.00 87.50 171 ILE A O 1
ATOM 1379 N N . LEU A 1 172 ? 2.553 14.913 -10.575 1.00 88.31 172 LEU A N 1
ATOM 1380 C CA . LEU A 1 172 ? 3.777 15.718 -10.519 1.00 88.31 172 LEU A CA 1
ATOM 1381 C C . LEU A 1 172 ? 5.004 14.878 -10.873 1.00 88.31 172 LEU A C 1
ATOM 1383 O O . LEU A 1 172 ? 5.765 15.250 -11.765 1.00 88.31 172 LEU A O 1
ATOM 1387 N N . VAL A 1 173 ? 5.148 13.713 -10.236 1.00 85.25 173 VAL A N 1
ATOM 1388 C CA . VAL A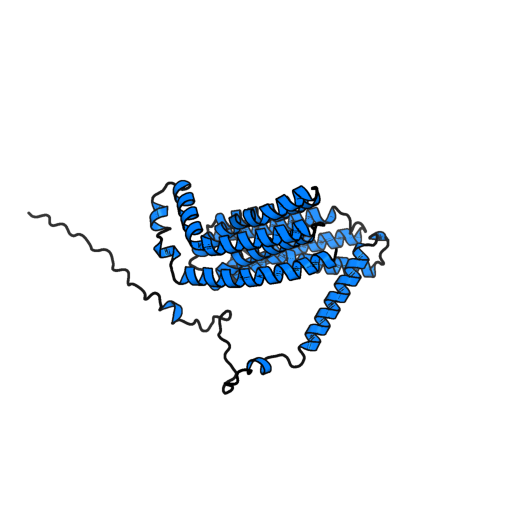 1 173 ? 6.234 12.775 -10.537 1.00 85.25 173 VAL A CA 1
ATOM 1389 C C . VAL A 1 173 ? 6.127 12.278 -11.974 1.00 85.25 173 VAL A C 1
ATOM 1391 O O . VAL A 1 173 ? 7.096 12.375 -12.717 1.00 85.25 173 VAL A O 1
ATOM 1394 N N . GLY A 1 174 ? 4.950 11.808 -12.397 1.00 80.44 174 GLY A N 1
ATOM 1395 C CA . GLY A 1 174 ? 4.720 11.252 -13.731 1.00 80.44 174 GLY A CA 1
ATOM 1396 C C . GLY A 1 174 ? 5.013 12.231 -14.869 1.00 80.44 174 GLY A C 1
ATOM 1397 O O . GLY A 1 174 ? 5.518 11.812 -15.908 1.00 80.44 174 GLY A O 1
ATOM 1398 N N . ARG A 1 175 ? 4.743 13.529 -14.676 1.00 82.31 175 ARG A N 1
ATOM 1399 C CA . ARG A 1 175 ? 5.117 14.588 -15.627 1.00 82.31 175 ARG A CA 1
ATOM 1400 C C . ARG A 1 175 ? 6.626 14.781 -15.700 1.00 82.31 175 ARG A C 1
ATOM 1402 O O . ARG A 1 175 ? 7.162 14.861 -16.798 1.00 82.31 175 ARG A O 1
ATOM 1409 N N . GLU A 1 176 ? 7.291 14.828 -14.551 1.00 82.50 176 GLU A N 1
ATOM 1410 C CA . GLU A 1 176 ? 8.735 15.060 -14.464 1.00 82.50 176 GLU A CA 1
ATOM 1411 C C . GLU A 1 176 ? 9.545 13.909 -15.074 1.00 82.50 176 GLU A C 1
ATOM 1413 O O . GLU A 1 176 ? 10.522 14.142 -15.776 1.00 82.50 176 GLU A O 1
ATOM 1418 N N . ILE A 1 177 ? 9.100 12.665 -14.881 1.00 75.31 177 ILE A N 1
ATOM 1419 C CA . ILE A 1 177 ? 9.756 11.476 -15.450 1.00 75.31 177 ILE A CA 1
ATOM 1420 C C . ILE A 1 177 ? 9.189 11.074 -16.826 1.00 75.31 177 ILE A C 1
ATOM 1422 O O . ILE A 1 177 ? 9.525 10.006 -17.335 1.00 75.31 177 ILE A O 1
ATOM 1426 N N . ALA A 1 178 ? 8.290 11.887 -17.398 1.00 65.12 178 ALA A N 1
ATOM 1427 C CA . ALA A 1 178 ? 7.570 11.633 -18.652 1.00 65.12 178 ALA A CA 1
ATOM 1428 C C . ALA A 1 178 ? 6.932 10.227 -18.745 1.00 65.12 178 ALA A C 1
ATOM 1430 O O . ALA A 1 178 ? 6.872 9.615 -19.814 1.00 65.12 178 ALA A O 1
ATOM 1431 N N . ASN A 1 179 ? 6.434 9.700 -17.621 1.00 68.94 179 ASN A N 1
ATOM 1432 C CA . ASN A 1 179 ? 5.912 8.342 -17.524 1.00 68.94 179 ASN A CA 1
ATOM 1433 C C . ASN A 1 179 ? 4.444 8.327 -17.082 1.00 68.94 179 ASN A C 1
ATOM 1435 O O . ASN A 1 179 ? 4.111 8.257 -15.898 1.00 68.94 179 ASN A O 1
ATOM 1439 N N . THR A 1 180 ? 3.544 8.330 -18.064 1.00 68.00 180 THR A N 1
ATOM 1440 C CA . THR A 1 180 ? 2.092 8.235 -17.841 1.00 68.00 180 THR A CA 1
ATOM 1441 C C . THR A 1 180 ? 1.663 6.895 -17.238 1.00 68.00 180 THR A C 1
ATOM 1443 O O . THR A 1 180 ? 0.611 6.823 -16.600 1.00 68.00 180 THR A O 1
ATOM 1446 N N . GLN A 1 181 ? 2.481 5.843 -17.369 1.00 67.88 181 GLN A N 1
ATOM 1447 C CA . GLN A 1 181 ? 2.193 4.517 -16.814 1.00 67.88 181 GLN A CA 1
ATOM 1448 C C . GLN A 1 181 ? 2.221 4.528 -15.281 1.00 67.88 181 GLN A C 1
ATOM 1450 O O . GLN A 1 181 ? 1.418 3.837 -14.659 1.00 67.88 181 GLN A O 1
ATOM 1455 N N . PHE A 1 182 ? 3.082 5.356 -14.677 1.00 70.06 182 PHE A N 1
ATOM 1456 C CA . PHE A 1 182 ? 3.157 5.529 -13.223 1.00 70.06 182 PHE A CA 1
ATOM 1457 C C . PHE A 1 182 ? 1.835 6.067 -12.656 1.00 70.06 182 PHE A C 1
ATOM 1459 O O . PHE A 1 182 ? 1.265 5.487 -11.734 1.00 70.06 182 PHE A O 1
ATOM 1466 N N . VAL A 1 183 ? 1.292 7.117 -13.280 1.00 74.44 183 VAL A N 1
ATOM 1467 C CA . VAL A 1 183 ? 0.007 7.719 -12.888 1.00 74.44 183 VAL A CA 1
ATOM 1468 C C . VAL A 1 183 ? -1.137 6.718 -13.049 1.00 74.44 183 VAL A C 1
ATOM 1470 O O . VAL A 1 183 ? -1.956 6.561 -12.145 1.00 74.44 183 VAL A O 1
ATOM 1473 N N . CYS A 1 184 ? -1.175 6.003 -14.178 1.00 70.62 184 CYS A N 1
ATOM 1474 C CA . CYS A 1 184 ? -2.214 5.008 -14.447 1.00 70.62 184 CYS A CA 1
ATOM 1475 C C . CYS A 1 184 ? -2.191 3.863 -13.428 1.00 70.62 184 CYS A C 1
ATOM 1477 O O . CYS A 1 184 ? -3.246 3.431 -12.971 1.00 70.62 184 CYS A O 1
ATOM 1479 N N . ALA A 1 185 ? -1.003 3.388 -13.046 1.00 71.38 185 ALA A N 1
ATOM 1480 C CA . ALA A 1 185 ? -0.866 2.304 -12.082 1.00 71.38 185 ALA A CA 1
ATOM 1481 C C . ALA A 1 185 ? -1.338 2.706 -10.679 1.00 71.38 185 ALA A C 1
ATOM 1483 O O . ALA A 1 185 ? -2.041 1.929 -10.034 1.00 71.38 185 ALA A O 1
ATOM 1484 N N . VAL A 1 186 ? -1.012 3.923 -10.228 1.00 75.56 186 VAL A N 1
ATOM 1485 C CA . VAL A 1 186 ? -1.483 4.429 -8.930 1.00 75.56 186 VAL A CA 1
ATOM 1486 C C . VAL A 1 186 ? -3.001 4.604 -8.932 1.00 75.56 186 VAL A C 1
ATOM 1488 O O . VAL A 1 186 ? -3.665 4.133 -8.014 1.00 75.56 186 VAL A O 1
ATOM 1491 N N . LEU A 1 187 ? -3.578 5.201 -9.980 1.00 77.38 187 LEU A N 1
ATOM 1492 C CA . LEU A 1 187 ? -5.035 5.351 -10.099 1.00 77.38 187 LEU A CA 1
ATOM 1493 C C . LEU A 1 187 ? -5.758 4.000 -10.089 1.00 77.38 187 LEU A C 1
ATOM 1495 O O . LEU A 1 187 ? -6.778 3.844 -9.418 1.00 77.38 187 LEU A O 1
ATOM 1499 N N . PHE A 1 188 ? -5.209 3.012 -10.793 1.00 74.56 188 PHE A N 1
ATOM 1500 C CA . PHE A 1 188 ? -5.759 1.663 -10.815 1.00 74.56 188 PHE A CA 1
ATOM 1501 C C . PHE A 1 188 ? -5.690 0.995 -9.434 1.00 74.56 188 PHE A C 1
ATOM 1503 O O . PHE A 1 188 ? -6.678 0.421 -8.982 1.00 74.56 188 PHE A O 1
ATOM 1510 N N . ALA A 1 189 ? -4.562 1.121 -8.727 1.00 73.69 189 ALA A N 1
ATOM 1511 C CA . ALA A 1 189 ? -4.409 0.605 -7.367 1.00 73.69 189 ALA A CA 1
ATOM 1512 C C . ALA A 1 189 ? -5.408 1.246 -6.387 1.00 73.69 189 ALA A C 1
ATOM 1514 O O . ALA A 1 189 ? -6.030 0.543 -5.591 1.00 73.69 189 ALA A O 1
ATOM 1515 N N . MET A 1 190 ? -5.637 2.559 -6.495 1.00 74.19 190 MET A N 1
ATOM 1516 C CA . MET A 1 190 ? -6.651 3.251 -5.691 1.00 74.19 190 MET A CA 1
ATOM 1517 C C . MET A 1 190 ? -8.068 2.764 -6.010 1.00 74.19 190 MET A C 1
ATOM 1519 O O . MET A 1 190 ? -8.869 2.576 -5.095 1.00 74.19 190 MET A O 1
ATOM 1523 N N . GLY A 1 191 ? -8.369 2.494 -7.284 1.00 74.81 191 GLY A N 1
ATOM 1524 C CA . GLY A 1 191 ? -9.635 1.887 -7.697 1.00 74.81 191 GLY A CA 1
ATOM 1525 C C . GLY A 1 191 ? -9.875 0.510 -7.068 1.00 74.81 191 GLY A C 1
ATOM 1526 O O . GLY A 1 191 ? -10.998 0.213 -6.663 1.00 74.81 191 GLY A O 1
ATOM 1527 N N . LEU A 1 192 ? -8.827 -0.309 -6.910 1.00 71.06 192 LEU A N 1
ATOM 1528 C CA . LEU A 1 192 ? -8.938 -1.603 -6.228 1.00 71.06 192 LEU A CA 1
ATOM 1529 C C . LEU A 1 192 ? -9.286 -1.440 -4.747 1.00 71.06 192 LEU A C 1
ATOM 1531 O O . LEU A 1 192 ? -10.222 -2.076 -4.269 1.00 71.06 192 LEU A O 1
ATOM 1535 N N . VAL A 1 193 ? -8.579 -0.565 -4.033 1.00 71.94 193 VAL A N 1
ATOM 1536 C CA . VAL A 1 193 ? -8.779 -0.374 -2.588 1.00 71.94 193 VAL A CA 1
ATOM 1537 C C . VAL A 1 193 ? -10.136 0.264 -2.295 1.00 71.94 193 VAL A C 1
ATOM 1539 O O . VAL A 1 193 ? -10.929 -0.288 -1.537 1.00 71.94 193 VAL A O 1
ATOM 1542 N N . TYR A 1 194 ? -10.442 1.398 -2.926 1.00 73.62 194 TYR A N 1
ATOM 1543 C CA . TYR A 1 194 ? -11.645 2.175 -2.613 1.00 73.62 194 TYR A CA 1
ATOM 1544 C C . TYR A 1 194 ? -12.899 1.705 -3.359 1.00 73.62 194 TYR A C 1
ATOM 1546 O O . TYR A 1 194 ? -14.006 2.079 -2.981 1.00 73.62 194 TYR A O 1
ATOM 1554 N N . GLY A 1 195 ? -12.751 0.883 -4.400 1.00 75.75 195 GLY A N 1
ATOM 1555 C CA . GLY A 1 195 ? -13.872 0.274 -5.114 1.00 75.75 195 GLY A CA 1
ATOM 1556 C C . GLY A 1 195 ? -14.190 -1.135 -4.622 1.00 75.75 195 GLY A C 1
ATOM 1557 O O . GLY A 1 195 ? -15.333 -1.421 -4.265 1.00 75.75 195 GLY A O 1
ATOM 1558 N N . ILE A 1 196 ? -13.189 -2.024 -4.583 1.00 77.06 196 ILE A N 1
ATOM 1559 C CA . ILE A 1 196 ? -13.443 -3.451 -4.346 1.00 77.06 196 ILE A CA 1
ATOM 1560 C C . ILE A 1 196 ? -13.675 -3.769 -2.868 1.00 77.06 196 ILE A C 1
ATOM 1562 O O . ILE A 1 196 ? -14.566 -4.562 -2.575 1.00 77.06 196 ILE A O 1
ATOM 1566 N N . ILE A 1 197 ? -12.951 -3.150 -1.929 1.00 77.62 197 ILE A N 1
ATOM 1567 C CA . ILE A 1 197 ? -13.149 -3.431 -0.493 1.00 77.62 197 ILE A CA 1
ATOM 1568 C C . ILE A 1 197 ? -14.573 -3.051 -0.037 1.00 77.62 197 ILE A C 1
ATOM 1570 O O . ILE A 1 197 ? -15.244 -3.893 0.564 1.00 77.62 197 ILE A O 1
ATOM 1574 N N . PRO A 1 198 ? -15.113 -1.858 -0.365 1.00 78.69 198 PRO A N 1
ATOM 1575 C CA . PRO A 1 198 ? -16.494 -1.531 -0.008 1.00 78.69 198 PRO A CA 1
ATOM 1576 C C . PRO A 1 198 ? -17.530 -2.411 -0.714 1.00 78.69 198 PRO A C 1
ATOM 1578 O O . PRO A 1 198 ? -18.584 -2.689 -0.142 1.00 78.69 198 PRO A O 1
ATOM 1581 N N . LEU A 1 199 ? -17.248 -2.852 -1.946 1.00 81.94 199 LEU A N 1
ATOM 1582 C CA . LEU A 1 199 ? -18.108 -3.789 -2.667 1.00 81.94 199 LEU A CA 1
ATOM 1583 C C . LEU A 1 199 ? -18.137 -5.154 -1.968 1.00 81.94 199 LEU A C 1
ATOM 1585 O O . LEU A 1 199 ? -19.214 -5.703 -1.757 1.00 81.94 199 LEU A O 1
ATOM 1589 N N . TYR A 1 200 ? -16.975 -5.664 -1.557 1.00 83.44 200 TYR A N 1
ATOM 1590 C CA . TYR A 1 200 ? -16.824 -6.927 -0.836 1.00 83.44 200 TYR A CA 1
ATOM 1591 C C . TYR A 1 200 ? -17.681 -6.965 0.437 1.00 83.44 200 TYR A C 1
ATOM 1593 O O . TYR A 1 200 ? -18.434 -7.914 0.641 1.00 83.44 200 TYR A O 1
ATOM 1601 N N . GLY A 1 201 ? -17.650 -5.900 1.245 1.00 81.56 201 GLY A N 1
ATOM 1602 C CA . GLY A 1 201 ? -18.418 -5.824 2.494 1.00 81.56 201 GLY A CA 1
ATOM 1603 C C . GLY A 1 201 ? -19.946 -5.799 2.329 1.00 81.56 201 GLY A C 1
ATOM 1604 O O . GLY A 1 201 ? -20.664 -6.003 3.302 1.00 81.56 201 GLY A O 1
ATOM 1605 N N . ARG A 1 202 ? -20.468 -5.558 1.118 1.00 83.12 202 ARG A N 1
ATOM 1606 C CA . ARG A 1 202 ? -21.919 -5.498 0.838 1.00 83.12 202 ARG A CA 1
ATOM 1607 C C . ARG A 1 202 ? -22.496 -6.796 0.279 1.00 83.12 202 ARG A C 1
ATOM 1609 O O . ARG A 1 202 ? -23.694 -6.861 0.015 1.00 83.12 202 ARG A O 1
ATOM 1616 N N . LEU A 1 203 ? -21.653 -7.792 0.024 1.00 86.00 203 LEU A N 1
ATOM 1617 C CA . LEU A 1 203 ? -22.020 -8.976 -0.740 1.00 86.00 203 LEU A CA 1
ATOM 1618 C C . LEU A 1 203 ? -22.180 -10.215 0.139 1.00 86.00 203 LEU A C 1
ATOM 1620 O O . LEU A 1 203 ? -21.589 -10.331 1.211 1.00 86.00 203 LEU A O 1
ATOM 1624 N N . ASN A 1 204 ? -22.956 -11.178 -0.360 1.00 87.25 204 ASN A N 1
ATOM 1625 C CA . ASN A 1 204 ? -23.101 -12.483 0.284 1.00 87.25 204 ASN A CA 1
ATOM 1626 C C . ASN A 1 204 ? -21.780 -13.263 0.227 1.00 87.25 204 ASN A C 1
ATOM 1628 O O . ASN A 1 204 ? -20.948 -13.037 -0.653 1.00 87.25 204 ASN A O 1
ATOM 1632 N N . GLU A 1 205 ? -21.618 -14.241 1.117 1.00 84.81 205 GLU A N 1
ATOM 1633 C CA . GLU A 1 205 ? -20.367 -14.990 1.283 1.00 84.81 205 GLU A CA 1
ATOM 1634 C C . GLU A 1 205 ? -19.841 -15.634 -0.013 1.00 84.81 205 GLU A C 1
ATOM 1636 O O . GLU A 1 205 ? -18.650 -15.550 -0.306 1.00 84.81 205 GLU A O 1
ATOM 1641 N N . THR A 1 206 ? -20.715 -16.202 -0.851 1.00 84.94 206 THR A N 1
ATOM 1642 C CA . THR A 1 206 ? -20.310 -16.774 -2.147 1.00 84.94 206 THR A CA 1
ATOM 1643 C C . THR A 1 206 ? -19.697 -15.720 -3.070 1.00 84.94 206 THR A C 1
ATOM 1645 O O . THR A 1 206 ? -18.653 -15.950 -3.674 1.00 84.94 206 THR A O 1
ATOM 1648 N N . TYR A 1 207 ? -20.309 -14.537 -3.153 1.00 85.62 207 TYR A N 1
ATOM 1649 C CA . TYR A 1 207 ? -19.802 -13.437 -3.976 1.00 85.62 207 TYR A CA 1
ATOM 1650 C C . TYR A 1 207 ? -18.541 -12.807 -3.377 1.00 85.62 207 TYR A C 1
ATOM 1652 O O . TYR A 1 207 ? -17.649 -12.406 -4.123 1.00 85.62 207 TYR A O 1
ATOM 1660 N N . ARG A 1 208 ? -18.424 -12.781 -2.045 1.00 87.56 208 ARG A N 1
ATOM 1661 C CA . ARG A 1 208 ? -17.191 -12.414 -1.338 1.00 87.56 208 ARG A CA 1
ATOM 1662 C C . ARG A 1 208 ? -16.045 -13.346 -1.733 1.00 87.56 208 ARG A C 1
ATOM 1664 O O . ARG A 1 208 ? -15.012 -12.866 -2.190 1.00 87.56 208 ARG A O 1
ATOM 1671 N N . ALA A 1 209 ? -16.248 -14.662 -1.699 1.00 84.38 209 ALA A N 1
ATOM 1672 C CA . ALA A 1 209 ? -15.236 -15.627 -2.137 1.00 84.38 209 ALA A CA 1
ATOM 1673 C C . ALA A 1 209 ? -14.837 -15.453 -3.617 1.00 84.38 209 ALA A C 1
ATOM 1675 O O . ALA A 1 209 ? -13.654 -15.529 -3.957 1.00 84.38 209 ALA A O 1
ATOM 1676 N N . VAL A 1 210 ? -15.800 -15.149 -4.496 1.00 85.50 210 VAL A N 1
ATOM 1677 C CA . VAL A 1 210 ? -15.522 -14.834 -5.909 1.00 85.50 210 VAL A CA 1
ATOM 1678 C C . VAL A 1 210 ? -14.642 -13.587 -6.034 1.00 85.50 210 VAL A C 1
ATOM 1680 O O . VAL A 1 210 ? -13.623 -13.625 -6.722 1.00 85.50 210 VAL A O 1
ATOM 1683 N N . ILE A 1 211 ? -14.971 -12.498 -5.334 1.00 84.81 211 ILE A N 1
ATOM 1684 C CA . ILE A 1 211 ? -14.154 -11.275 -5.341 1.00 84.81 211 ILE A CA 1
ATOM 1685 C C . ILE A 1 211 ? -12.757 -11.541 -4.787 1.00 84.81 211 ILE A C 1
ATOM 1687 O O . ILE A 1 211 ? -11.778 -11.138 -5.411 1.00 84.81 211 ILE A O 1
ATOM 1691 N N . ALA A 1 212 ? -12.646 -12.259 -3.671 1.00 83.50 212 ALA A N 1
ATOM 1692 C CA . ALA A 1 212 ? -11.360 -12.591 -3.069 1.00 83.50 212 ALA A CA 1
ATOM 1693 C C . ALA A 1 212 ? -10.482 -13.449 -4.005 1.00 83.50 212 ALA A C 1
ATOM 1695 O O . ALA A 1 212 ? -9.260 -13.355 -3.954 1.00 83.50 212 ALA A O 1
ATOM 1696 N N . THR A 1 213 ? -11.087 -14.222 -4.916 1.00 82.00 213 THR A N 1
ATOM 1697 C CA . THR A 1 213 ? -10.371 -14.950 -5.982 1.00 82.00 213 THR A CA 1
ATOM 1698 C C . THR A 1 213 ? -9.907 -14.019 -7.110 1.00 82.00 213 THR A C 1
ATOM 1700 O O . THR A 1 213 ? -8.807 -14.170 -7.639 1.00 82.00 213 THR A O 1
ATOM 1703 N N . ILE A 1 214 ? -10.739 -13.048 -7.498 1.00 81.62 214 ILE A N 1
ATOM 1704 C CA . ILE A 1 214 ? -10.486 -12.153 -8.638 1.00 81.62 214 ILE A CA 1
ATOM 1705 C C . ILE A 1 214 ? -9.494 -11.034 -8.282 1.00 81.62 214 ILE A C 1
ATOM 1707 O O . ILE A 1 214 ? -8.683 -10.648 -9.121 1.00 81.62 214 ILE A O 1
ATOM 1711 N N . VAL A 1 215 ? -9.521 -10.518 -7.051 1.00 79.50 215 VAL A N 1
ATOM 1712 C CA . VAL A 1 215 ? -8.682 -9.390 -6.606 1.00 79.50 215 VAL A CA 1
ATOM 1713 C C . VAL A 1 215 ? -7.184 -9.616 -6.852 1.00 79.50 215 VAL A C 1
ATOM 1715 O O . VAL A 1 215 ? -6.570 -8.743 -7.472 1.00 79.50 215 VAL A O 1
ATOM 1718 N N . PRO A 1 216 ? -6.583 -10.762 -6.468 1.00 75.12 216 PRO A N 1
ATOM 1719 C CA . PRO A 1 216 ? -5.182 -11.048 -6.770 1.00 75.12 216 PRO A CA 1
ATOM 1720 C C . PRO A 1 216 ? -4.879 -11.031 -8.269 1.00 75.12 216 PRO A C 1
ATOM 1722 O O . PRO A 1 216 ? -3.866 -10.470 -8.673 1.00 75.12 216 PRO A O 1
ATOM 1725 N N . LEU A 1 217 ? -5.773 -11.577 -9.102 1.00 77.25 217 LEU A N 1
ATOM 1726 C CA . LEU A 1 217 ? -5.601 -11.610 -10.560 1.00 77.25 217 LEU A CA 1
ATOM 1727 C C . LEU A 1 217 ? -5.611 -10.202 -11.159 1.00 77.25 217 LEU A C 1
ATOM 1729 O O . LEU A 1 217 ? -4.787 -9.877 -12.013 1.00 77.25 217 LEU A O 1
ATOM 1733 N N . VAL A 1 218 ? -6.515 -9.345 -10.688 1.00 75.50 218 VAL A N 1
ATOM 1734 C CA . VAL A 1 218 ? -6.600 -7.955 -11.144 1.00 75.50 218 VAL A CA 1
ATOM 1735 C C . VAL A 1 218 ? -5.391 -7.143 -10.662 1.00 75.50 218 VAL A C 1
ATOM 1737 O O . VAL A 1 218 ? -4.879 -6.311 -11.411 1.00 75.50 218 VAL A O 1
ATOM 1740 N N . ALA A 1 219 ? -4.874 -7.420 -9.461 1.00 73.56 219 ALA A N 1
ATOM 1741 C CA . ALA A 1 219 ? -3.687 -6.766 -8.907 1.00 73.56 219 ALA A CA 1
ATOM 1742 C C . ALA A 1 219 ? -2.381 -7.095 -9.662 1.00 73.56 219 ALA A C 1
ATOM 1744 O O . ALA A 1 219 ? -1.415 -6.330 -9.579 1.00 73.56 219 ALA A O 1
ATOM 1745 N N . VAL A 1 220 ? -2.351 -8.165 -10.470 1.00 74.00 220 VAL A N 1
ATOM 1746 C CA . VAL A 1 220 ? -1.219 -8.458 -11.368 1.00 74.00 220 VAL A CA 1
ATOM 1747 C C . VAL A 1 220 ? -1.047 -7.352 -12.418 1.00 74.00 220 VAL A C 1
ATOM 1749 O O . VAL A 1 220 ? 0.076 -6.986 -12.748 1.00 74.00 220 VAL A O 1
ATOM 1752 N N . ILE A 1 221 ? -2.131 -6.757 -12.920 1.00 71.62 221 ILE A N 1
ATOM 1753 C CA . ILE A 1 221 ? -2.076 -5.743 -13.987 1.00 71.62 221 ILE A C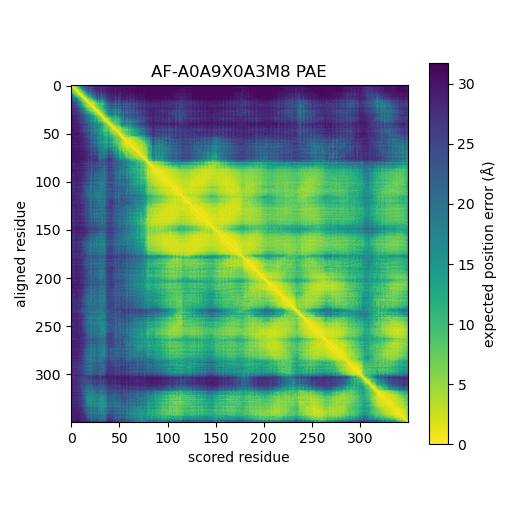A 1
ATOM 1754 C C . ILE A 1 221 ? -1.248 -4.502 -13.587 1.00 71.62 221 ILE A C 1
ATOM 1756 O O . ILE A 1 221 ? -0.278 -4.195 -14.290 1.00 71.62 221 ILE A O 1
ATOM 1760 N N . PRO A 1 222 ? -1.546 -3.788 -12.480 1.00 68.56 222 PRO A N 1
ATOM 1761 C CA . PRO A 1 222 ? -0.768 -2.621 -12.071 1.00 68.56 222 PRO A CA 1
ATOM 1762 C C . PRO A 1 222 ? 0.674 -3.003 -11.722 1.00 68.56 222 PRO A C 1
ATOM 1764 O O . PRO A 1 222 ? 1.590 -2.265 -12.078 1.00 68.56 222 PRO A O 1
ATOM 1767 N N . LYS A 1 223 ? 0.898 -4.184 -11.128 1.00 70.31 223 LYS A N 1
ATOM 1768 C CA . LYS A 1 223 ? 2.238 -4.728 -10.847 1.00 70.31 223 LYS A CA 1
ATOM 1769 C C . LYS A 1 223 ? 3.083 -4.837 -12.122 1.00 70.31 223 LYS A C 1
ATOM 1771 O O . LYS A 1 223 ? 4.250 -4.452 -12.119 1.00 70.31 223 LYS A O 1
ATOM 1776 N N . LEU A 1 224 ? 2.503 -5.306 -13.229 1.00 69.31 224 LEU A N 1
ATOM 1777 C CA . LEU A 1 224 ? 3.208 -5.405 -14.513 1.00 69.31 224 LEU A CA 1
ATOM 1778 C C . LEU A 1 224 ? 3.479 -4.046 -15.144 1.00 69.31 224 LEU A C 1
ATOM 1780 O O . LEU A 1 224 ? 4.582 -3.819 -15.637 1.00 69.31 224 LEU A O 1
ATOM 1784 N N . ILE A 1 225 ? 2.491 -3.149 -15.128 1.00 68.81 225 ILE A N 1
ATOM 1785 C CA . ILE A 1 225 ? 2.640 -1.791 -15.666 1.00 68.81 225 ILE A CA 1
ATOM 1786 C C . ILE A 1 225 ? 3.781 -1.072 -14.939 1.00 68.81 225 ILE A C 1
ATOM 1788 O O . ILE A 1 225 ? 4.671 -0.517 -15.581 1.00 68.81 225 ILE A O 1
ATOM 1792 N N . VAL A 1 226 ? 3.795 -1.149 -13.606 1.00 69.94 226 VAL A N 1
ATOM 1793 C CA . VAL A 1 226 ? 4.848 -0.575 -12.766 1.00 69.94 226 VAL A CA 1
ATOM 1794 C C . VAL A 1 226 ? 6.201 -1.217 -13.027 1.00 69.94 226 VAL A C 1
ATOM 1796 O O . VAL A 1 226 ? 7.186 -0.500 -13.162 1.00 69.94 226 VAL A O 1
ATOM 1799 N N . ARG A 1 227 ? 6.275 -2.544 -13.139 1.00 71.00 227 ARG A N 1
ATOM 1800 C CA . ARG A 1 227 ? 7.541 -3.230 -13.414 1.00 71.00 227 ARG A CA 1
ATOM 1801 C C . ARG A 1 227 ? 8.136 -2.813 -14.758 1.00 71.00 227 ARG A C 1
ATOM 1803 O O . ARG A 1 227 ? 9.334 -2.559 -14.838 1.00 71.00 227 ARG A O 1
ATOM 1810 N N . LEU A 1 228 ? 7.315 -2.717 -15.802 1.00 66.12 228 LEU A N 1
ATOM 1811 C CA . LEU A 1 228 ? 7.773 -2.238 -17.106 1.00 66.12 228 LEU A CA 1
ATOM 1812 C C . LEU A 1 228 ? 8.208 -0.771 -17.049 1.00 66.12 228 LEU A C 1
ATOM 1814 O O . LEU A 1 228 ? 9.210 -0.407 -17.660 1.00 66.12 228 LEU A O 1
ATOM 1818 N N . ALA A 1 229 ? 7.480 0.064 -16.306 1.00 67.31 229 ALA A N 1
ATOM 1819 C CA . ALA A 1 229 ? 7.867 1.446 -16.061 1.00 67.31 229 ALA A CA 1
ATOM 1820 C C . ALA A 1 229 ? 9.220 1.528 -15.330 1.00 67.31 229 ALA A C 1
ATOM 1822 O O . ALA A 1 229 ? 10.099 2.259 -15.772 1.00 67.31 229 ALA A O 1
ATOM 1823 N N . ALA A 1 230 ? 9.418 0.733 -14.277 1.00 66.31 230 ALA A N 1
ATOM 1824 C CA . ALA A 1 230 ? 10.652 0.647 -13.497 1.00 66.31 230 ALA A CA 1
ATOM 1825 C C . ALA A 1 230 ? 11.853 0.191 -14.342 1.00 66.31 2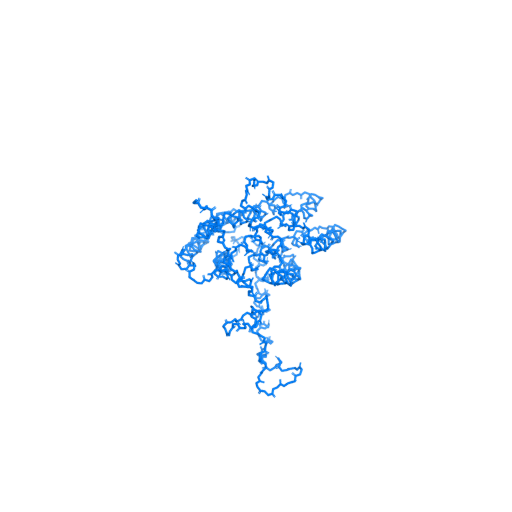30 ALA A C 1
ATOM 1827 O O . ALA A 1 230 ? 12.936 0.759 -14.236 1.00 66.31 230 ALA A O 1
ATOM 1828 N N . GLN A 1 231 ? 11.653 -0.772 -15.245 1.00 64.19 231 GLN A N 1
ATOM 1829 C CA . GLN A 1 231 ? 12.683 -1.226 -16.187 1.00 64.19 231 GLN A CA 1
ATOM 1830 C C . GLN A 1 231 ? 13.089 -0.162 -17.221 1.00 64.19 231 GLN A C 1
ATOM 1832 O O . GLN A 1 231 ? 14.155 -0.285 -17.819 1.00 64.19 231 GLN A O 1
ATOM 1837 N N . ARG A 1 232 ? 12.254 0.859 -17.456 1.00 59.47 232 ARG A N 1
ATOM 1838 C CA . ARG A 1 232 ? 12.525 1.959 -18.401 1.00 59.47 232 ARG A CA 1
ATOM 1839 C C . ARG A 1 232 ? 13.207 3.164 -17.759 1.00 59.47 232 ARG A C 1
ATOM 1841 O O . ARG A 1 232 ? 13.649 4.053 -18.480 1.00 59.47 232 ARG A O 1
ATOM 1848 N N . ILE A 1 233 ? 13.249 3.232 -16.432 1.00 63.34 233 ILE A N 1
ATOM 1849 C CA . ILE A 1 233 ? 13.870 4.342 -15.713 1.00 63.34 233 ILE A CA 1
ATOM 1850 C C . ILE A 1 233 ? 15.364 4.031 -15.584 1.00 63.34 233 ILE A C 1
ATOM 1852 O O . ILE A 1 233 ? 15.788 3.330 -14.667 1.00 63.34 233 ILE A O 1
ATOM 1856 N N . ASP A 1 234 ? 16.162 4.543 -16.522 1.00 57.19 234 ASP A N 1
ATOM 1857 C CA . ASP A 1 234 ? 17.608 4.277 -16.566 1.00 57.19 234 ASP A CA 1
ATOM 1858 C C . ASP A 1 234 ? 18.366 4.946 -15.401 1.00 57.19 234 ASP A C 1
ATOM 1860 O O . ASP A 1 234 ? 19.379 4.418 -14.938 1.00 57.19 234 ASP A O 1
ATOM 1864 N N . PHE A 1 235 ? 17.837 6.059 -14.877 1.00 61.41 235 PHE A N 1
ATOM 1865 C CA . PHE A 1 235 ? 18.475 6.877 -13.837 1.00 61.41 235 PHE A CA 1
ATOM 1866 C C . PHE A 1 235 ? 18.223 6.415 -12.393 1.00 61.41 235 PHE A C 1
ATOM 1868 O O . PHE A 1 235 ? 18.935 6.852 -11.494 1.00 61.41 235 PHE A O 1
ATOM 1875 N N . ALA A 1 236 ? 17.228 5.556 -12.151 1.00 58.09 236 ALA A N 1
ATOM 1876 C CA . ALA A 1 236 ? 16.970 4.989 -10.826 1.00 58.09 236 ALA A CA 1
ATOM 1877 C C . ALA A 1 236 ? 17.752 3.684 -10.672 1.00 58.09 236 ALA A C 1
ATOM 1879 O O . ALA A 1 236 ? 17.835 2.899 -11.621 1.00 58.09 236 ALA A O 1
ATOM 1880 N N . HIS A 1 237 ? 18.325 3.422 -9.497 1.00 59.84 237 HIS A N 1
ATOM 1881 C CA . HIS A 1 237 ? 19.042 2.170 -9.275 1.00 59.84 237 HIS A CA 1
ATOM 1882 C C . HIS A 1 237 ? 18.050 0.983 -9.313 1.00 59.84 237 HIS A C 1
ATOM 1884 O O . HIS A 1 237 ? 16.927 1.102 -8.813 1.00 59.84 237 HIS A O 1
ATOM 1890 N N . PRO A 1 238 ? 18.416 -0.192 -9.863 1.00 57.09 238 PRO A N 1
ATOM 1891 C CA . PRO A 1 238 ? 17.544 -1.377 -9.873 1.00 57.09 238 PRO A CA 1
ATOM 1892 C C . PRO A 1 238 ? 17.044 -1.756 -8.474 1.00 57.09 238 PRO A C 1
ATOM 1894 O O . PRO A 1 238 ? 15.872 -2.087 -8.297 1.00 57.09 238 PRO A O 1
ATOM 1897 N N . GLY A 1 239 ? 17.928 -1.603 -7.484 1.00 57.50 239 GLY A N 1
ATOM 1898 C CA . GLY A 1 239 ? 17.653 -1.768 -6.057 1.00 57.50 239 GLY A CA 1
ATOM 1899 C C . GLY A 1 239 ? 16.710 -0.724 -5.440 1.00 57.50 239 GLY A C 1
ATOM 1900 O O . GLY A 1 239 ? 16.274 -0.919 -4.322 1.00 57.50 239 GLY A O 1
ATOM 1901 N N . GLU A 1 240 ? 16.352 0.355 -6.133 1.00 61.50 240 GLU A N 1
ATOM 1902 C CA . GLU A 1 240 ? 15.311 1.298 -5.687 1.00 61.50 240 GLU A CA 1
ATOM 1903 C C . GLU A 1 240 ? 14.014 1.063 -6.468 1.00 61.50 240 GLU A C 1
ATOM 1905 O O . GLU A 1 240 ? 12.919 1.049 -5.914 1.00 61.50 240 GLU A O 1
ATOM 1910 N N . SER A 1 241 ? 14.133 0.758 -7.762 1.00 63.81 241 SER A N 1
ATOM 1911 C CA . SER A 1 241 ? 13.000 0.547 -8.669 1.00 63.81 241 SER A CA 1
ATOM 1912 C C . SER A 1 241 ? 12.069 -0.616 -8.269 1.00 63.81 241 SER A C 1
ATOM 1914 O O . SER A 1 241 ? 10.873 -0.599 -8.579 1.00 63.81 241 SER A O 1
ATOM 1916 N N . HIS A 1 242 ? 12.583 -1.609 -7.529 1.00 67.81 242 HIS A N 1
ATOM 1917 C CA . HIS A 1 242 ? 11.774 -2.713 -7.010 1.00 67.81 242 HIS A CA 1
ATOM 1918 C C . HIS A 1 242 ? 10.800 -2.259 -5.910 1.00 67.81 242 HIS A C 1
ATOM 1920 O O . HIS A 1 242 ? 9.735 -2.860 -5.769 1.00 67.81 242 HIS A O 1
ATOM 1926 N N . VAL A 1 243 ? 11.118 -1.192 -5.161 1.00 67.38 243 VAL A N 1
ATOM 1927 C CA . VAL A 1 243 ? 10.355 -0.749 -3.978 1.00 67.38 243 VAL A CA 1
ATOM 1928 C C . VAL A 1 243 ? 8.909 -0.432 -4.350 1.00 67.38 243 VAL A C 1
ATOM 1930 O O . VAL A 1 243 ? 7.979 -0.846 -3.663 1.00 67.38 243 VAL A O 1
ATOM 1933 N N . LEU A 1 244 ? 8.695 0.220 -5.494 1.00 66.88 244 LEU A N 1
ATOM 1934 C CA . LEU A 1 244 ? 7.360 0.570 -5.979 1.00 66.88 244 LEU A CA 1
ATOM 1935 C C . LEU A 1 244 ? 6.518 -0.673 -6.283 1.00 66.88 244 LEU A C 1
ATOM 1937 O O . LEU A 1 244 ? 5.352 -0.766 -5.902 1.00 66.88 244 LEU A O 1
ATOM 1941 N N . THR A 1 245 ? 7.127 -1.640 -6.967 1.00 70.06 245 THR A N 1
ATOM 1942 C CA . THR A 1 245 ? 6.458 -2.890 -7.339 1.00 70.06 245 THR A CA 1
ATOM 1943 C C . THR A 1 245 ? 6.187 -3.743 -6.097 1.00 70.06 245 THR A C 1
ATOM 1945 O O . THR A 1 245 ? 5.137 -4.374 -5.991 1.00 70.06 245 THR A O 1
ATOM 1948 N N . SER A 1 246 ? 7.108 -3.724 -5.137 1.00 71.50 246 SER A N 1
ATOM 1949 C CA . SER A 1 246 ? 7.013 -4.435 -3.866 1.00 71.50 246 SER A CA 1
ATOM 1950 C C . SER A 1 246 ? 5.922 -3.900 -2.955 1.00 71.50 246 SER A C 1
ATOM 1952 O O . SER A 1 246 ? 5.158 -4.679 -2.391 1.00 71.50 246 SER A O 1
ATOM 1954 N N . VAL A 1 247 ? 5.789 -2.579 -2.851 1.00 73.56 247 VAL A N 1
ATOM 1955 C CA . VAL A 1 247 ? 4.751 -1.942 -2.034 1.00 73.56 247 VAL A CA 1
ATOM 1956 C C . VAL A 1 247 ? 3.366 -2.230 -2.602 1.00 73.56 247 VAL A C 1
ATOM 1958 O O . VAL A 1 247 ? 2.467 -2.610 -1.855 1.00 73.56 247 VAL A O 1
ATOM 1961 N N . LEU A 1 248 ? 3.200 -2.129 -3.925 1.00 74.00 248 LEU A N 1
ATOM 1962 C CA . LEU A 1 248 ? 1.942 -2.485 -4.586 1.00 74.00 248 LEU A CA 1
ATOM 1963 C C . LEU A 1 248 ? 1.593 -3.965 -4.394 1.00 74.00 248 LEU A C 1
ATOM 1965 O O . LEU A 1 248 ? 0.446 -4.288 -4.090 1.00 74.00 248 LEU A O 1
ATOM 1969 N N . TYR A 1 249 ? 2.578 -4.858 -4.533 1.00 75.50 249 TYR A N 1
ATOM 1970 C CA . TYR A 1 249 ? 2.381 -6.288 -4.308 1.00 75.50 249 TYR A CA 1
ATOM 1971 C C . TYR A 1 249 ? 2.019 -6.593 -2.853 1.00 75.50 249 TYR A C 1
ATOM 1973 O O . TYR A 1 249 ? 1.017 -7.251 -2.593 1.00 75.50 249 TYR A O 1
ATOM 1981 N N . SER A 1 250 ? 2.797 -6.077 -1.903 1.00 74.75 250 SER A N 1
ATOM 1982 C CA . SER A 1 250 ? 2.589 -6.309 -0.473 1.00 74.75 250 SER A CA 1
ATOM 1983 C C . SER A 1 250 ? 1.235 -5.766 -0.016 1.00 74.75 250 SER A C 1
ATOM 1985 O O . SER A 1 250 ? 0.516 -6.449 0.709 1.00 74.75 250 SER A O 1
ATOM 1987 N N . GLY A 1 251 ? 0.837 -4.586 -0.502 1.00 76.12 251 GLY A N 1
ATOM 1988 C CA . GLY A 1 251 ? -0.487 -4.020 -0.249 1.00 76.12 251 GLY A CA 1
ATOM 1989 C C . GLY A 1 251 ? -1.617 -4.899 -0.794 1.00 76.12 251 GLY A C 1
ATOM 1990 O O . GLY A 1 251 ? -2.542 -5.234 -0.057 1.00 76.12 251 GLY A O 1
ATOM 1991 N N . ALA A 1 252 ? -1.524 -5.339 -2.053 1.00 78.50 252 ALA A N 1
ATOM 1992 C CA . ALA A 1 252 ? -2.512 -6.242 -2.648 1.00 78.50 252 ALA A CA 1
ATOM 1993 C C . ALA A 1 252 ? -2.601 -7.587 -1.906 1.00 78.50 252 ALA A C 1
ATOM 1995 O O . ALA A 1 252 ? -3.696 -8.114 -1.705 1.00 78.50 252 ALA A O 1
ATOM 1996 N N . MET A 1 253 ? -1.463 -8.111 -1.449 1.00 80.31 253 MET A N 1
ATOM 1997 C CA . MET A 1 253 ? -1.389 -9.341 -0.667 1.00 80.31 253 MET A CA 1
ATOM 1998 C C . MET A 1 253 ? -2.028 -9.209 0.712 1.00 80.31 253 MET A C 1
ATOM 2000 O O . MET A 1 253 ? -2.763 -10.107 1.117 1.00 80.31 253 MET A O 1
ATOM 2004 N N . ILE A 1 254 ? -1.805 -8.096 1.417 1.00 81.62 254 ILE A N 1
ATOM 2005 C CA . ILE A 1 254 ? -2.481 -7.820 2.692 1.00 81.62 254 ILE A CA 1
ATOM 2006 C C . ILE A 1 254 ? -3.995 -7.782 2.478 1.00 81.62 254 ILE A C 1
ATOM 2008 O O . ILE A 1 254 ? -4.720 -8.475 3.186 1.00 81.62 254 ILE A O 1
ATOM 2012 N N . VAL A 1 255 ? -4.474 -7.045 1.468 1.00 81.25 255 VAL A N 1
ATOM 2013 C CA . VAL A 1 255 ? -5.912 -6.954 1.159 1.00 81.25 255 VAL A CA 1
ATOM 2014 C C . VAL A 1 255 ? -6.500 -8.333 0.860 1.00 81.25 255 VAL A C 1
ATOM 2016 O O . VAL A 1 255 ? -7.537 -8.685 1.418 1.00 81.25 255 VAL A O 1
ATOM 2019 N N . PHE A 1 256 ? -5.826 -9.140 0.038 1.00 84.38 256 PHE A N 1
ATOM 2020 C CA . PHE A 1 256 ? -6.252 -10.509 -0.242 1.00 84.38 256 PHE A CA 1
ATOM 2021 C C . PHE A 1 256 ? -6.332 -11.361 1.029 1.00 84.38 256 PHE A C 1
ATOM 2023 O O . PHE A 1 256 ? -7.339 -12.030 1.247 1.00 84.38 256 PHE A O 1
ATOM 2030 N N . ARG A 1 257 ? -5.300 -11.331 1.882 1.00 85.19 257 ARG A N 1
ATOM 2031 C CA . ARG A 1 257 ? -5.268 -12.130 3.114 1.00 85.19 257 ARG A CA 1
ATOM 2032 C C . ARG A 1 257 ? -6.324 -11.683 4.120 1.00 85.19 257 ARG A C 1
ATOM 2034 O O . ARG A 1 257 ? -6.931 -12.543 4.747 1.00 85.19 257 ARG A O 1
ATOM 2041 N N . VAL A 1 258 ? -6.593 -10.382 4.228 1.00 83.31 258 VAL A N 1
ATOM 2042 C CA . VAL A 1 258 ? -7.690 -9.850 5.051 1.00 83.31 258 VAL A CA 1
ATOM 2043 C C . VAL A 1 258 ? -9.042 -10.316 4.507 1.00 83.31 258 VAL A C 1
ATOM 2045 O O . VAL A 1 258 ? -9.830 -10.871 5.264 1.00 83.31 258 VAL A O 1
ATOM 2048 N N . MET A 1 259 ? -9.295 -10.184 3.198 1.00 85.56 259 MET A N 1
ATOM 2049 C CA . MET A 1 259 ? -10.532 -10.687 2.579 1.00 85.56 259 MET A CA 1
ATOM 2050 C C . MET A 1 259 ? -10.701 -12.191 2.802 1.00 85.56 259 MET A C 1
ATOM 2052 O O . MET A 1 259 ? -11.779 -12.648 3.160 1.00 85.56 259 MET A O 1
ATOM 2056 N N . GLN A 1 260 ? -9.630 -12.959 2.617 1.00 85.25 260 GLN A N 1
ATOM 2057 C CA . GLN A 1 260 ? -9.630 -14.399 2.825 1.00 85.25 260 GLN A CA 1
ATOM 2058 C C . GLN A 1 260 ? -9.951 -14.769 4.279 1.00 85.25 260 GLN A C 1
ATOM 2060 O O . GLN A 1 260 ? -10.750 -15.674 4.502 1.00 85.25 260 GLN A O 1
ATOM 2065 N N . ALA A 1 261 ? -9.330 -14.094 5.248 1.00 84.31 261 ALA A N 1
ATOM 2066 C CA . ALA A 1 261 ? -9.516 -14.361 6.672 1.00 84.31 261 ALA A CA 1
ATOM 2067 C C . ALA A 1 261 ? -10.906 -13.944 7.187 1.00 84.31 261 ALA A C 1
ATOM 2069 O O . ALA A 1 261 ? -11.382 -14.495 8.171 1.00 84.31 261 ALA A O 1
ATOM 2070 N N . ASP A 1 262 ? -11.568 -13.018 6.494 1.00 84.50 262 ASP A N 1
ATOM 2071 C CA . ASP A 1 262 ? -12.925 -12.550 6.795 1.00 84.50 262 ASP A CA 1
ATOM 2072 C C . ASP A 1 262 ? -14.029 -13.516 6.284 1.00 84.50 262 ASP A C 1
ATOM 2074 O O . ASP A 1 262 ? -15.219 -13.331 6.555 1.00 84.50 262 ASP A O 1
ATOM 2078 N N . LEU A 1 263 ? -13.680 -14.561 5.519 1.00 85.44 263 LEU A N 1
ATOM 2079 C CA . LEU A 1 263 ? -14.633 -15.604 5.110 1.00 85.44 263 LEU A CA 1
ATOM 2080 C C . LEU A 1 263 ? -15.014 -16.493 6.302 1.00 85.44 263 LEU A C 1
ATOM 2082 O O . LEU A 1 263 ? -14.151 -16.937 7.054 1.00 85.44 263 LEU A O 1
ATOM 2086 N N . THR A 1 264 ? -16.302 -16.822 6.444 1.00 85.94 264 THR A N 1
ATOM 2087 C CA . THR A 1 264 ? -16.783 -17.619 7.589 1.00 85.94 264 THR A CA 1
ATOM 2088 C C . THR A 1 264 ? -16.583 -19.121 7.378 1.00 85.94 264 THR A C 1
ATOM 2090 O O . THR A 1 264 ? -16.379 -19.876 8.328 1.00 85.94 264 THR A O 1
ATOM 2093 N N . SER A 1 265 ? -16.590 -19.573 6.121 1.00 86.56 265 SER A N 1
ATOM 2094 C CA . SER A 1 265 ? -16.369 -20.970 5.759 1.00 86.56 265 SER A CA 1
ATOM 2095 C C . SER A 1 265 ? -14.883 -21.338 5.682 1.00 86.56 265 SER A C 1
ATOM 2097 O O . SER A 1 265 ? -14.160 -20.920 4.772 1.00 86.56 265 SER A O 1
ATOM 2099 N N . LEU A 1 266 ? -14.455 -22.251 6.560 1.00 85.56 266 LEU A N 1
ATOM 2100 C CA . LEU A 1 266 ? -13.118 -22.859 6.529 1.00 85.56 266 LEU A CA 1
ATOM 2101 C C . LEU A 1 266 ? -12.816 -23.550 5.185 1.00 85.56 266 LEU A C 1
ATOM 2103 O O . LEU A 1 266 ? -11.689 -23.503 4.695 1.00 85.56 266 LEU A O 1
ATOM 2107 N N . ASN A 1 267 ? -13.829 -24.143 4.544 1.00 87.56 267 ASN A N 1
ATOM 2108 C CA . ASN A 1 267 ? -13.662 -24.785 3.240 1.00 87.56 267 ASN A CA 1
ATOM 2109 C C . ASN A 1 267 ? -13.319 -23.763 2.149 1.00 87.56 267 ASN A C 1
ATOM 2111 O O . ASN A 1 267 ? -12.422 -24.012 1.343 1.00 87.56 267 ASN A O 1
ATOM 2115 N N . LEU A 1 268 ? -13.986 -22.601 2.145 1.00 85.00 268 LEU A N 1
ATOM 2116 C CA . LEU A 1 268 ? -13.658 -21.513 1.220 1.00 85.00 268 LEU A CA 1
ATOM 2117 C C . LEU A 1 268 ? -12.266 -20.956 1.512 1.00 85.00 268 LEU A C 1
ATOM 2119 O O . LEU A 1 268 ? -11.503 -20.748 0.576 1.00 85.00 268 LEU A O 1
ATOM 2123 N N . PHE A 1 269 ? -11.896 -20.796 2.784 1.00 86.06 269 PHE A N 1
ATOM 2124 C CA . PHE A 1 269 ? -10.557 -20.357 3.180 1.00 86.06 269 PHE A CA 1
ATOM 2125 C C . PHE A 1 269 ? -9.449 -21.280 2.639 1.00 86.06 269 PHE A C 1
ATOM 2127 O O . PHE A 1 269 ? -8.475 -20.807 2.039 1.00 86.06 269 PHE A O 1
ATOM 2134 N N . ILE A 1 270 ? -9.599 -22.599 2.823 1.00 85.81 270 ILE A N 1
ATOM 2135 C CA . ILE A 1 270 ? -8.639 -23.606 2.345 1.00 85.81 270 ILE A CA 1
ATOM 2136 C C . ILE A 1 270 ? -8.586 -23.603 0.816 1.00 85.81 270 ILE A C 1
ATOM 2138 O O . ILE A 1 270 ? -7.499 -23.559 0.238 1.00 85.81 270 ILE A O 1
ATOM 2142 N N . LEU A 1 271 ? -9.748 -23.587 0.156 1.00 86.25 271 LEU A N 1
ATOM 2143 C CA . LEU A 1 271 ? -9.838 -23.559 -1.301 1.00 86.25 271 LEU A CA 1
ATOM 2144 C C . LEU A 1 271 ? -9.148 -22.320 -1.885 1.00 86.25 271 LEU A C 1
ATOM 2146 O O . LEU A 1 271 ? -8.345 -22.440 -2.809 1.00 86.25 271 LEU A O 1
ATOM 2150 N N . LEU A 1 272 ? -9.411 -21.140 -1.318 1.00 85.12 272 LEU A N 1
ATOM 2151 C CA . LEU A 1 272 ? -8.797 -19.885 -1.746 1.00 85.12 272 LEU A CA 1
ATOM 2152 C C . LEU A 1 272 ? -7.280 -19.892 -1.514 1.00 85.12 272 LEU A C 1
ATOM 2154 O O . LEU A 1 272 ? -6.537 -19.361 -2.334 1.00 85.12 272 LEU A O 1
ATOM 2158 N N . SER A 1 273 ? -6.812 -20.535 -0.435 1.00 83.88 273 SER A N 1
ATOM 2159 C CA . SER A 1 273 ? -5.379 -20.685 -0.142 1.00 83.88 273 SER A CA 1
ATOM 2160 C C . SER A 1 273 ? -4.685 -21.529 -1.203 1.00 83.88 273 SER A C 1
ATOM 2162 O O . SER A 1 273 ? -3.628 -21.145 -1.701 1.00 83.88 273 SER A O 1
ATOM 2164 N N . PHE A 1 274 ? -5.294 -22.658 -1.573 1.00 83.62 274 PHE A N 1
ATOM 2165 C CA . PHE A 1 274 ? -4.766 -23.542 -2.606 1.00 83.62 274 PHE A CA 1
ATOM 2166 C C . PHE A 1 274 ? -4.783 -22.876 -3.988 1.00 83.62 274 PHE A C 1
ATOM 2168 O O . PHE A 1 274 ? -3.788 -22.927 -4.715 1.00 83.62 274 PHE A O 1
ATOM 2175 N N . MET A 1 275 ? -5.882 -22.197 -4.334 1.00 81.88 275 MET A N 1
ATOM 2176 C CA . MET A 1 275 ? -6.010 -21.460 -5.594 1.00 81.88 275 MET A CA 1
ATOM 2177 C C . MET A 1 275 ? -4.989 -20.329 -5.694 1.00 81.88 275 MET A C 1
ATOM 2179 O O . MET A 1 275 ? -4.287 -20.228 -6.696 1.00 81.88 275 MET A O 1
ATOM 2183 N N . HIS A 1 276 ? -4.850 -19.514 -4.648 1.00 83.00 276 HIS A N 1
ATOM 2184 C CA . HIS A 1 276 ? -3.865 -18.440 -4.618 1.00 83.00 276 HIS A CA 1
ATOM 2185 C C . HIS A 1 276 ? -2.431 -18.972 -4.716 1.00 83.00 276 HIS A C 1
ATOM 2187 O O . HIS A 1 276 ? -1.675 -18.479 -5.546 1.00 83.00 276 HIS A O 1
ATOM 2193 N N . GLY A 1 277 ? -2.077 -20.014 -3.952 1.00 76.19 277 GLY A N 1
ATOM 2194 C CA . GLY A 1 277 ? -0.750 -20.635 -4.040 1.00 76.19 277 GLY A CA 1
ATOM 2195 C C . GLY A 1 277 ? -0.451 -21.203 -5.432 1.00 76.19 277 GLY A C 1
ATOM 2196 O O . GLY A 1 277 ? 0.666 -21.080 -5.927 1.00 76.19 277 GLY A O 1
ATOM 2197 N N . SER A 1 278 ? -1.462 -21.754 -6.107 1.00 75.88 278 SER A N 1
ATOM 2198 C CA . SER A 1 278 ? -1.334 -22.231 -7.490 1.00 75.88 278 SER A CA 1
ATOM 2199 C C . SER A 1 278 ? -1.134 -21.081 -8.482 1.00 75.88 278 SER A C 1
ATOM 2201 O O . SER A 1 278 ? -0.288 -21.173 -9.371 1.00 75.88 278 SER A O 1
ATOM 2203 N N . VAL A 1 279 ? -1.891 -19.988 -8.332 1.00 77.00 279 VAL A N 1
ATOM 2204 C CA . VAL A 1 279 ? -1.762 -18.784 -9.168 1.00 77.00 279 VAL A CA 1
ATOM 2205 C C . VAL A 1 279 ? -0.407 -18.114 -8.961 1.00 77.00 279 VAL A C 1
ATOM 2207 O O . VAL A 1 279 ? 0.217 -17.736 -9.947 1.00 77.00 279 VAL A O 1
ATOM 2210 N N . ASP A 1 280 ? 0.074 -18.004 -7.722 1.00 73.75 280 ASP A N 1
ATOM 2211 C CA . ASP A 1 280 ? 1.391 -17.438 -7.418 1.00 73.75 280 ASP A CA 1
ATOM 2212 C C . ASP A 1 280 ? 2.521 -18.290 -8.020 1.00 73.75 280 ASP A C 1
ATOM 2214 O O . ASP A 1 280 ? 3.393 -17.772 -8.724 1.00 73.75 280 ASP A O 1
ATOM 2218 N N . LEU A 1 281 ? 2.454 -19.620 -7.864 1.00 71.44 281 LEU A N 1
ATOM 2219 C CA . LEU A 1 281 ? 3.391 -20.541 -8.510 1.00 71.44 281 LEU A CA 1
ATOM 2220 C C . LEU A 1 281 ? 3.394 -20.343 -10.034 1.00 71.44 281 LEU A C 1
ATOM 2222 O O . LEU A 1 281 ? 4.456 -20.223 -10.650 1.00 71.44 281 LEU A O 1
ATOM 2226 N N . LEU A 1 282 ? 2.211 -20.267 -10.649 1.00 70.69 282 LEU A N 1
ATOM 2227 C CA . LEU A 1 282 ? 2.079 -20.030 -12.082 1.00 70.69 282 LEU A CA 1
ATOM 2228 C C . LEU A 1 282 ? 2.626 -18.650 -12.475 1.00 70.69 282 LEU A C 1
ATOM 2230 O O . LEU A 1 282 ? 3.295 -18.530 -13.501 1.00 70.69 282 LEU A O 1
ATOM 2234 N N . GLU A 1 283 ? 2.402 -17.611 -11.669 1.00 70.50 283 GLU A N 1
ATOM 2235 C CA . GLU A 1 283 ? 2.942 -16.270 -11.900 1.00 70.50 283 GLU A CA 1
ATOM 2236 C C . GLU A 1 283 ? 4.478 -16.288 -11.917 1.00 70.50 283 GLU A C 1
ATOM 2238 O O . GLU A 1 283 ? 5.094 -15.647 -12.779 1.00 70.50 283 GLU A O 1
ATOM 2243 N N . ARG A 1 284 ? 5.101 -17.041 -11.007 1.00 68.94 284 ARG A N 1
ATOM 2244 C CA . ARG A 1 284 ? 6.562 -17.185 -10.925 1.00 68.94 284 ARG A CA 1
ATOM 2245 C C . ARG A 1 284 ? 7.120 -17.978 -12.105 1.00 68.94 284 ARG A C 1
ATOM 2247 O O . ARG A 1 284 ? 8.100 -17.553 -12.713 1.00 68.94 284 ARG A O 1
ATOM 2254 N N . LEU A 1 285 ? 6.464 -19.074 -12.488 1.00 65.25 285 LEU A N 1
ATOM 2255 C CA . LEU A 1 285 ? 6.881 -19.913 -13.619 1.00 65.25 285 LEU A CA 1
ATOM 2256 C C . LEU A 1 285 ? 6.709 -19.209 -14.973 1.00 65.25 285 LEU A C 1
ATOM 2258 O O . LEU A 1 285 ? 7.510 -19.397 -15.887 1.00 65.25 285 LEU A O 1
ATOM 2262 N N . THR A 1 286 ? 5.690 -18.361 -15.107 1.00 66.69 286 THR A N 1
ATOM 2263 C CA . THR A 1 286 ? 5.361 -17.676 -16.368 1.00 66.69 286 THR A CA 1
ATOM 2264 C C . THR A 1 286 ? 6.007 -16.301 -16.504 1.00 66.69 286 THR A C 1
ATOM 2266 O O . THR A 1 286 ? 5.661 -15.566 -17.426 1.00 66.69 286 THR A O 1
ATOM 2269 N N . ILE A 1 287 ? 6.957 -15.927 -15.638 1.00 68.25 287 ILE A N 1
ATOM 2270 C CA . ILE A 1 287 ? 7.534 -14.574 -15.633 1.00 68.25 287 ILE A CA 1
ATOM 2271 C C . ILE A 1 287 ? 8.116 -14.170 -16.995 1.00 68.25 287 ILE A C 1
ATOM 2273 O O . ILE A 1 287 ? 7.880 -13.056 -17.455 1.00 68.25 287 ILE A O 1
ATOM 2277 N N . VAL A 1 288 ? 8.791 -15.105 -17.673 1.00 58.75 288 VAL A N 1
ATOM 2278 C CA . VAL A 1 288 ? 9.378 -14.897 -19.004 1.00 58.75 288 VAL A CA 1
ATOM 2279 C C . VAL A 1 288 ? 8.289 -14.872 -20.077 1.00 58.75 288 VAL A C 1
ATOM 2281 O O . VAL A 1 288 ? 8.245 -13.958 -20.893 1.00 58.75 288 VAL A O 1
ATOM 2284 N N . MET A 1 289 ? 7.367 -15.841 -20.061 1.00 66.06 289 MET A N 1
ATOM 2285 C CA . MET A 1 289 ? 6.262 -15.918 -21.027 1.00 66.06 289 MET A CA 1
ATOM 2286 C C . MET A 1 289 ? 5.382 -14.659 -20.986 1.00 66.06 289 MET A C 1
ATOM 2288 O O . MET A 1 289 ? 4.949 -14.161 -22.022 1.00 66.06 289 MET A O 1
ATOM 2292 N N . ARG A 1 290 ? 5.131 -14.128 -19.789 1.00 67.25 290 ARG A N 1
ATOM 2293 C CA . ARG A 1 290 ? 4.302 -12.946 -19.565 1.00 67.25 290 ARG A CA 1
ATOM 2294 C C . ARG A 1 290 ? 4.942 -11.684 -20.121 1.00 67.25 290 ARG A C 1
ATOM 2296 O O . ARG A 1 290 ? 4.235 -10.886 -20.728 1.00 67.25 290 ARG A O 1
ATOM 2303 N N . ASP A 1 291 ? 6.254 -11.534 -19.982 1.00 64.31 291 ASP A N 1
ATOM 2304 C CA . ASP A 1 291 ? 6.984 -10.422 -20.597 1.00 64.31 291 ASP A CA 1
ATOM 2305 C C . ASP A 1 291 ? 6.860 -10.461 -22.123 1.00 64.31 291 ASP A C 1
ATOM 2307 O O . ASP A 1 291 ? 6.591 -9.433 -22.746 1.00 64.31 291 ASP A O 1
ATOM 2311 N N . TYR A 1 292 ? 6.936 -11.656 -22.720 1.00 62.31 292 TYR A N 1
ATOM 2312 C CA . TYR A 1 292 ? 6.700 -11.855 -24.154 1.00 62.31 292 TYR A CA 1
ATOM 2313 C C . TYR A 1 292 ? 5.250 -11.582 -24.576 1.00 62.31 292 TYR A C 1
ATOM 2315 O O . TYR A 1 292 ? 5.014 -10.951 -25.607 1.00 62.31 292 TYR A O 1
ATOM 2323 N N . LEU A 1 293 ? 4.262 -12.023 -23.794 1.00 65.06 293 LEU A N 1
ATOM 2324 C CA . LEU A 1 293 ? 2.850 -11.755 -24.076 1.00 65.06 293 LEU A CA 1
ATOM 2325 C C . LEU A 1 293 ? 2.557 -10.252 -24.016 1.00 65.06 293 LEU A C 1
ATOM 2327 O O . LEU A 1 293 ? 1.815 -9.721 -24.841 1.00 65.06 293 LEU A O 1
ATOM 2331 N N . TRP A 1 294 ? 3.169 -9.551 -23.065 1.00 64.31 294 TRP A N 1
ATOM 2332 C CA . TRP A 1 294 ? 3.012 -8.111 -22.924 1.00 64.31 294 TRP A CA 1
ATOM 2333 C C . TRP A 1 294 ? 3.764 -7.339 -24.003 1.00 64.31 294 TRP A C 1
ATOM 2335 O O . TRP A 1 294 ? 3.199 -6.394 -24.544 1.00 64.31 294 TRP A O 1
ATOM 2345 N N . TYR A 1 295 ? 4.949 -7.796 -24.423 1.00 59.38 295 TYR A N 1
ATOM 2346 C CA . TYR A 1 295 ? 5.594 -7.334 -25.657 1.00 59.38 295 TYR A CA 1
ATOM 2347 C C . TYR A 1 295 ? 4.643 -7.443 -26.850 1.00 59.38 295 TYR A C 1
ATOM 2349 O O . TYR A 1 295 ? 4.443 -6.470 -27.575 1.00 59.38 295 TYR A O 1
ATOM 2357 N N . PHE A 1 296 ? 4.005 -8.603 -27.021 1.00 61.50 296 PHE A N 1
ATOM 2358 C CA . PHE A 1 296 ? 3.083 -8.843 -28.123 1.00 61.50 296 PHE A CA 1
ATOM 2359 C C . PHE A 1 296 ? 1.870 -7.905 -28.072 1.00 61.50 296 PHE A C 1
ATOM 2361 O O . PHE A 1 296 ? 1.507 -7.301 -29.082 1.00 61.50 296 PHE A O 1
ATOM 2368 N N . ILE A 1 297 ? 1.271 -7.727 -26.893 1.00 66.06 297 ILE A N 1
ATOM 2369 C CA . ILE A 1 297 ? 0.123 -6.834 -26.711 1.00 66.06 297 ILE A CA 1
ATOM 2370 C C . ILE A 1 297 ? 0.528 -5.374 -26.921 1.00 66.06 297 ILE A C 1
ATOM 2372 O O . ILE A 1 297 ? -0.183 -4.654 -27.615 1.00 66.06 297 ILE A O 1
ATOM 2376 N N . TYR A 1 298 ? 1.686 -4.944 -26.421 1.00 61.34 298 TYR A N 1
ATOM 2377 C CA . TYR A 1 298 ? 2.185 -3.582 -26.612 1.00 61.34 298 TYR A CA 1
ATOM 2378 C C . TYR A 1 298 ? 2.529 -3.299 -28.079 1.00 61.34 298 TYR A C 1
ATOM 2380 O O . TYR A 1 298 ? 2.159 -2.246 -28.588 1.00 61.34 298 TYR A O 1
ATOM 2388 N N . LYS A 1 299 ? 3.156 -4.255 -28.783 1.00 60.31 299 LYS A N 1
ATOM 2389 C CA . LYS A 1 299 ? 3.423 -4.194 -30.233 1.00 60.31 299 LYS A CA 1
ATOM 2390 C C . LYS A 1 299 ? 2.128 -4.089 -31.038 1.00 60.31 299 LYS A C 1
ATOM 2392 O O . LYS A 1 299 ? 2.066 -3.375 -32.032 1.00 60.31 299 LYS A O 1
ATOM 2397 N N . LYS A 1 300 ? 1.076 -4.787 -30.604 1.00 65.12 300 LYS A N 1
ATOM 2398 C CA . LYS A 1 300 ? -0.234 -4.760 -31.264 1.00 65.12 300 LYS A CA 1
ATOM 2399 C C . LYS A 1 300 ? -1.021 -3.479 -30.959 1.00 65.12 300 LYS A C 1
ATOM 2401 O O . LYS A 1 300 ? -1.729 -2.986 -31.831 1.00 65.12 300 LYS A O 1
ATOM 2406 N N . LEU A 1 301 ? -0.903 -2.954 -29.737 1.00 63.72 301 LEU A N 1
ATOM 2407 C CA . LEU A 1 301 ? -1.600 -1.752 -29.271 1.00 63.72 301 LEU A CA 1
ATOM 2408 C C . LEU A 1 301 ? -0.937 -0.466 -29.787 1.00 63.72 301 LEU A C 1
ATOM 2410 O O . LEU A 1 301 ? -1.624 0.495 -30.117 1.00 63.72 301 LEU A O 1
ATOM 2414 N N . LYS A 1 302 ? 0.395 -0.460 -29.880 1.00 57.50 302 LYS A N 1
ATOM 2415 C CA . LYS A 1 302 ? 1.215 0.645 -30.374 1.00 57.50 302 LYS A CA 1
ATOM 2416 C C . LYS A 1 302 ? 1.855 0.198 -31.693 1.00 57.50 302 LYS A C 1
ATOM 2418 O O . LYS A 1 302 ? 2.998 -0.245 -31.721 1.00 57.50 302 LYS A O 1
ATOM 2423 N N . ARG A 1 303 ? 1.074 0.240 -32.780 1.00 55.94 303 ARG A N 1
ATOM 2424 C CA . ARG A 1 303 ? 1.585 0.127 -34.158 1.00 55.94 303 ARG A CA 1
ATOM 2425 C C . ARG A 1 303 ? 2.614 1.244 -34.353 1.00 55.94 303 ARG A C 1
ATOM 2427 O O . ARG A 1 303 ? 2.165 2.348 -34.590 1.00 55.94 303 ARG A O 1
ATOM 2434 N N . ASP A 1 304 ? 3.915 0.999 -34.174 1.00 46.97 304 ASP A N 1
ATOM 2435 C CA . ASP A 1 304 ? 4.993 1.805 -34.773 1.00 46.97 304 ASP A CA 1
ATOM 2436 C C . ASP A 1 304 ? 6.396 1.234 -34.507 1.00 46.97 304 ASP A C 1
ATOM 2438 O O . ASP A 1 304 ? 6.695 0.649 -33.462 1.00 46.97 304 ASP A O 1
ATOM 2442 N N . THR A 1 305 ? 7.255 1.465 -35.497 1.00 48.59 305 THR A N 1
ATOM 2443 C CA . THR A 1 305 ? 8.640 1.023 -35.729 1.00 48.59 305 THR A CA 1
ATOM 2444 C C . THR A 1 305 ? 9.620 1.272 -34.562 1.00 48.59 305 THR A C 1
ATOM 2446 O O . THR A 1 305 ? 10.667 0.634 -34.489 1.00 48.59 305 THR A O 1
ATOM 2449 N N . GLU A 1 306 ? 9.276 2.121 -33.586 1.00 49.66 306 GLU A N 1
ATOM 2450 C CA . GLU A 1 306 ? 10.066 2.339 -32.358 1.00 49.66 306 GLU A CA 1
ATOM 2451 C C . GLU A 1 306 ? 9.976 1.182 -31.349 1.00 49.66 306 GLU A C 1
ATOM 2453 O O . GLU A 1 306 ? 10.920 0.949 -30.594 1.00 49.66 306 GLU A O 1
ATOM 2458 N N . ALA A 1 307 ? 8.870 0.427 -31.324 1.00 48.12 307 ALA A N 1
ATOM 2459 C CA . ALA A 1 307 ? 8.681 -0.674 -30.372 1.00 48.12 307 ALA A CA 1
ATOM 2460 C C . ALA A 1 307 ? 9.706 -1.809 -30.562 1.00 48.12 307 ALA A C 1
ATOM 2462 O O . ALA A 1 307 ? 9.987 -2.558 -29.626 1.00 48.12 307 ALA A O 1
ATOM 2463 N N . GLU A 1 308 ? 10.274 -1.924 -31.764 1.00 47.06 308 GLU A N 1
ATOM 2464 C CA . GLU A 1 308 ? 11.203 -2.984 -32.157 1.00 47.06 308 GLU A CA 1
ATOM 2465 C C . GLU A 1 308 ? 12.641 -2.710 -31.678 1.00 47.06 308 GLU A C 1
ATOM 2467 O O . GLU A 1 308 ? 13.304 -3.626 -31.196 1.00 47.06 308 GLU A O 1
ATOM 2472 N N . ALA A 1 309 ? 13.080 -1.444 -31.676 1.00 49.09 309 ALA A N 1
ATOM 2473 C CA . ALA A 1 309 ? 14.339 -1.018 -31.049 1.00 49.09 309 ALA A CA 1
ATOM 2474 C C . ALA A 1 309 ? 14.222 -0.877 -29.515 1.00 49.09 309 ALA A C 1
ATOM 2476 O O . ALA A 1 309 ? 15.189 -1.066 -28.778 1.00 49.09 309 ALA A O 1
ATOM 2477 N N . MET A 1 310 ? 13.021 -0.565 -29.016 1.00 45.81 310 MET A N 1
ATOM 2478 C CA . MET A 1 310 ? 12.741 -0.273 -27.606 1.00 45.81 310 MET A CA 1
ATOM 2479 C C . MET A 1 310 ? 12.514 -1.529 -26.735 1.00 45.81 310 MET A C 1
ATOM 2481 O O . MET A 1 310 ? 12.664 -1.452 -25.513 1.00 45.81 310 MET A O 1
ATOM 2485 N N . LEU A 1 311 ? 12.172 -2.677 -27.340 1.00 51.81 311 LEU A N 1
ATOM 2486 C CA . LEU A 1 311 ? 11.935 -3.972 -26.677 1.00 51.81 311 LEU A CA 1
ATOM 2487 C C . LEU A 1 311 ? 12.701 -5.133 -27.353 1.00 51.81 311 LEU A C 1
ATOM 2489 O O . LEU A 1 311 ? 12.140 -6.211 -27.563 1.00 51.81 311 LEU A O 1
ATOM 2493 N N . SER A 1 312 ? 13.980 -4.960 -27.700 1.00 52.28 312 SER A N 1
ATOM 2494 C CA . SER A 1 312 ? 14.781 -6.128 -28.096 1.00 52.28 312 SER A CA 1
ATOM 2495 C C . SER A 1 312 ? 14.831 -7.130 -26.930 1.00 52.28 312 SER A C 1
ATOM 2497 O O . SER A 1 312 ? 14.974 -6.743 -25.766 1.00 52.28 312 SER A O 1
ATOM 2499 N N . ALA A 1 313 ? 14.679 -8.426 -27.220 1.00 46.59 313 ALA A N 1
ATOM 2500 C CA . ALA A 1 313 ? 14.701 -9.487 -26.206 1.00 46.59 313 ALA A CA 1
ATOM 2501 C C . ALA A 1 313 ? 15.998 -9.475 -25.365 1.00 46.59 313 ALA A C 1
ATOM 2503 O O . ALA A 1 313 ? 15.984 -9.868 -24.198 1.00 46.59 313 ALA A O 1
ATOM 2504 N N . ASP A 1 314 ? 17.082 -8.929 -25.924 1.00 49.03 314 ASP A N 1
ATOM 2505 C CA . ASP A 1 314 ? 18.356 -8.701 -25.239 1.00 49.03 314 ASP A CA 1
ATOM 2506 C C . ASP A 1 314 ? 18.255 -7.672 -24.098 1.00 49.03 314 ASP A C 1
ATOM 2508 O O . ASP A 1 314 ? 18.946 -7.810 -23.089 1.00 49.03 314 ASP A O 1
ATOM 2512 N N . LYS A 1 315 ? 17.346 -6.684 -24.171 1.00 52.31 315 LYS A N 1
ATOM 2513 C CA . LYS A 1 315 ? 17.142 -5.683 -23.104 1.00 52.31 315 LYS A CA 1
ATOM 2514 C C . LYS A 1 315 ? 16.426 -6.268 -21.872 1.00 52.31 315 LYS A C 1
ATOM 2516 O O . LYS A 1 315 ? 16.716 -5.869 -20.742 1.00 52.31 315 LYS A O 1
ATOM 2521 N N . PHE A 1 316 ? 15.556 -7.264 -22.075 1.00 50.38 316 PHE A N 1
ATOM 2522 C CA . PHE A 1 316 ? 14.860 -8.013 -21.009 1.00 50.38 316 PHE A CA 1
ATOM 2523 C C . PHE A 1 316 ? 15.728 -9.062 -20.315 1.00 50.38 316 PHE A C 1
ATOM 2525 O O . PHE A 1 316 ? 15.336 -9.600 -19.281 1.00 50.38 316 PHE A O 1
ATOM 2532 N N . ARG A 1 317 ? 16.891 -9.370 -20.891 1.00 56.44 317 ARG A N 1
ATOM 2533 C CA . ARG A 1 317 ? 17.860 -10.328 -20.357 1.00 56.44 317 ARG A CA 1
ATOM 2534 C C . ARG A 1 317 ? 19.179 -9.658 -19.980 1.00 56.44 317 ARG A C 1
ATOM 2536 O O . ARG A 1 317 ? 20.230 -10.290 -19.976 1.00 56.44 317 ARG A O 1
ATOM 2543 N N . THR A 1 318 ? 19.117 -8.382 -19.613 1.00 59.19 318 THR A N 1
ATOM 2544 C CA . THR A 1 318 ? 20.260 -7.674 -19.033 1.00 59.19 318 THR A CA 1
ATOM 2545 C C . THR A 1 318 ? 20.491 -8.139 -17.593 1.00 59.19 318 THR A C 1
ATOM 2547 O O . THR A 1 318 ? 19.516 -8.420 -16.885 1.00 59.19 318 THR A O 1
ATOM 2550 N N . PRO A 1 319 ? 21.737 -8.158 -17.092 1.00 59.62 319 PRO A N 1
ATOM 2551 C CA . PRO A 1 319 ? 21.998 -8.475 -15.688 1.00 59.62 319 PRO A CA 1
ATOM 2552 C C . PRO A 1 319 ? 21.215 -7.579 -14.716 1.00 59.62 319 PRO A C 1
ATOM 2554 O O . PRO A 1 319 ? 20.698 -8.048 -13.702 1.00 59.62 319 PRO A O 1
ATOM 2557 N N . ARG A 1 320 ? 21.014 -6.312 -15.101 1.00 61.34 320 ARG A N 1
ATOM 2558 C CA . ARG A 1 320 ? 20.145 -5.338 -14.427 1.00 61.34 320 ARG A CA 1
ATOM 2559 C C . ARG A 1 320 ? 18.714 -5.855 -14.236 1.00 61.34 320 ARG A C 1
ATOM 2561 O O . ARG A 1 320 ? 18.180 -5.823 -13.130 1.00 61.34 320 ARG A O 1
ATOM 2568 N N . SER A 1 321 ? 18.094 -6.344 -15.310 1.00 62.69 321 SER A N 1
ATOM 2569 C CA . SER A 1 321 ? 16.733 -6.890 -15.271 1.00 62.69 321 SER A CA 1
ATOM 2570 C C . SER A 1 321 ? 16.638 -8.193 -14.471 1.00 62.69 321 SER A C 1
ATOM 2572 O O . SER A 1 321 ? 15.669 -8.382 -13.739 1.00 62.69 321 SER A O 1
ATOM 2574 N N . MET A 1 322 ? 17.660 -9.054 -14.539 1.00 67.56 322 MET A N 1
ATOM 2575 C CA . MET A 1 322 ? 17.714 -10.293 -13.757 1.00 67.56 322 MET A CA 1
ATOM 2576 C C . MET A 1 322 ? 17.832 -10.016 -12.254 1.00 67.56 322 MET A C 1
ATOM 2578 O O . MET A 1 322 ? 17.131 -10.656 -11.472 1.00 67.56 322 MET A O 1
ATOM 2582 N N . ARG A 1 323 ? 18.649 -9.031 -11.847 1.00 70.50 323 ARG A N 1
ATOM 2583 C CA . ARG A 1 323 ? 18.756 -8.602 -10.442 1.00 70.50 323 ARG A CA 1
ATOM 2584 C C . ARG A 1 323 ? 17.430 -8.047 -9.924 1.00 70.50 323 ARG A C 1
ATOM 2586 O O . ARG A 1 323 ? 16.963 -8.483 -8.881 1.00 70.50 323 ARG A O 1
ATOM 2593 N N . LEU A 1 324 ? 16.769 -7.182 -10.699 1.00 68.50 324 LEU A N 1
ATOM 2594 C CA . LEU A 1 324 ? 15.434 -6.673 -10.361 1.00 68.50 324 LEU A CA 1
ATOM 2595 C C . LEU A 1 324 ? 14.411 -7.810 -10.177 1.00 68.50 324 LEU A C 1
ATOM 2597 O O . LEU A 1 324 ? 13.603 -7.770 -9.252 1.00 68.50 324 LEU A O 1
ATOM 2601 N N . ILE A 1 325 ? 14.440 -8.833 -11.038 1.00 69.31 325 ILE A N 1
ATOM 2602 C CA . ILE A 1 325 ? 13.563 -10.009 -10.921 1.00 69.31 325 ILE A CA 1
ATOM 2603 C C . ILE A 1 325 ? 13.865 -10.804 -9.642 1.00 69.31 325 ILE A C 1
ATOM 2605 O O . ILE A 1 325 ? 12.929 -11.226 -8.959 1.00 69.31 325 ILE A O 1
ATOM 2609 N N . ALA A 1 326 ? 15.142 -10.997 -9.307 1.00 71.88 326 ALA A N 1
ATOM 2610 C CA . ALA A 1 326 ? 15.556 -11.702 -8.098 1.00 71.88 326 ALA A CA 1
ATOM 2611 C C . ALA A 1 326 ? 15.125 -10.955 -6.823 1.00 71.88 326 ALA A C 1
ATOM 2613 O O . ALA A 1 326 ? 14.459 -11.549 -5.973 1.00 71.88 326 ALA A O 1
ATOM 2614 N N . ASP A 1 327 ? 15.409 -9.652 -6.736 1.00 72.50 327 ASP A N 1
ATOM 2615 C CA . ASP A 1 327 ? 15.030 -8.797 -5.601 1.00 72.50 327 ASP A CA 1
ATOM 2616 C C . ASP A 1 327 ? 13.507 -8.790 -5.402 1.00 72.50 327 ASP A C 1
ATOM 2618 O O . ASP A 1 327 ? 13.003 -8.974 -4.291 1.00 72.50 327 ASP A O 1
ATOM 2622 N N . MET A 1 328 ? 12.753 -8.682 -6.500 1.00 72.50 328 MET A N 1
ATOM 2623 C CA . MET A 1 328 ? 11.296 -8.796 -6.479 1.00 72.50 328 MET A CA 1
ATOM 2624 C C . MET A 1 328 ? 10.826 -10.165 -5.989 1.00 72.50 328 MET A C 1
ATOM 2626 O O . MET A 1 328 ? 9.900 -10.233 -5.187 1.00 72.50 328 MET A O 1
ATOM 2630 N N . SER A 1 329 ? 11.441 -11.260 -6.443 1.00 73.44 329 SER A N 1
ATOM 2631 C CA . SER A 1 329 ? 11.076 -12.613 -6.004 1.00 73.44 329 SER A CA 1
ATOM 2632 C C . SER A 1 329 ? 11.251 -12.796 -4.499 1.00 73.44 329 SER A C 1
ATOM 2634 O O . SER A 1 329 ? 10.361 -13.347 -3.848 1.00 73.44 329 SER A O 1
ATOM 2636 N N . ILE A 1 330 ? 12.359 -12.295 -3.946 1.00 73.75 330 ILE A N 1
ATOM 2637 C CA . ILE A 1 330 ? 12.638 -12.328 -2.506 1.00 73.75 330 ILE A CA 1
ATOM 2638 C C . ILE A 1 330 ? 11.578 -11.531 -1.742 1.00 73.75 330 ILE A C 1
ATOM 2640 O O . ILE A 1 330 ? 10.989 -12.038 -0.786 1.00 73.75 330 ILE A O 1
ATOM 2644 N N . GLN A 1 331 ? 11.285 -10.308 -2.183 1.00 74.94 331 GLN A N 1
ATOM 2645 C CA . GLN A 1 331 ? 10.305 -9.462 -1.505 1.00 74.94 331 GLN A CA 1
ATOM 2646 C C . GLN A 1 331 ? 8.880 -9.985 -1.616 1.00 74.94 331 GLN A C 1
ATOM 2648 O O . GLN A 1 331 ? 8.112 -9.826 -0.674 1.00 74.94 331 GLN A O 1
ATOM 2653 N N . MET A 1 332 ? 8.529 -10.665 -2.707 1.00 72.75 332 MET A N 1
ATOM 2654 C CA . MET A 1 332 ? 7.232 -11.328 -2.814 1.00 72.75 332 MET A CA 1
ATOM 2655 C C . MET A 1 332 ? 7.085 -12.446 -1.774 1.00 72.75 332 MET A C 1
ATOM 2657 O O . MET A 1 332 ? 6.059 -12.514 -1.103 1.00 72.75 332 MET A O 1
ATOM 2661 N N . ILE A 1 333 ? 8.125 -13.266 -1.576 1.00 75.38 333 ILE A N 1
ATOM 2662 C CA . ILE A 1 333 ? 8.128 -14.327 -0.550 1.00 75.38 333 ILE A CA 1
ATOM 2663 C C . ILE A 1 333 ? 8.002 -13.722 0.858 1.00 75.38 333 ILE A C 1
ATOM 2665 O O . ILE A 1 333 ? 7.178 -14.167 1.659 1.00 75.38 333 ILE A O 1
ATOM 2669 N N . LEU A 1 334 ? 8.780 -12.677 1.169 1.00 77.06 334 LEU A N 1
ATOM 2670 C CA . LEU A 1 334 ? 8.675 -11.989 2.462 1.00 77.06 334 LEU A CA 1
ATOM 2671 C C . LEU A 1 334 ? 7.296 -11.338 2.651 1.00 77.06 334 LEU A C 1
ATOM 2673 O O . LEU A 1 334 ? 6.704 -11.429 3.731 1.00 77.06 334 LEU A O 1
ATOM 2677 N N . GLY A 1 335 ? 6.778 -10.703 1.601 1.00 77.00 335 GLY A N 1
ATOM 2678 C CA . GLY A 1 335 ? 5.496 -10.007 1.592 1.00 77.00 335 GLY A CA 1
ATOM 2679 C C . GLY A 1 335 ? 4.319 -10.937 1.868 1.00 77.00 335 GLY A C 1
ATOM 2680 O O . GLY A 1 335 ? 3.429 -10.563 2.623 1.00 77.00 335 GLY A O 1
ATOM 2681 N N . GLU A 1 336 ? 4.338 -12.172 1.364 1.00 75.69 336 GLU A N 1
ATOM 2682 C CA . GLU A 1 336 ? 3.321 -13.186 1.680 1.00 75.69 336 GLU A CA 1
ATOM 2683 C C . GLU A 1 336 ? 3.267 -13.519 3.173 1.00 75.69 336 GLU A C 1
ATOM 2685 O O . GLU A 1 336 ? 2.187 -13.539 3.771 1.00 75.69 336 GLU A O 1
ATOM 2690 N N . SER A 1 337 ? 4.433 -13.745 3.784 1.00 77.12 337 SER A N 1
ATOM 2691 C CA . SER A 1 337 ? 4.527 -14.057 5.214 1.00 77.1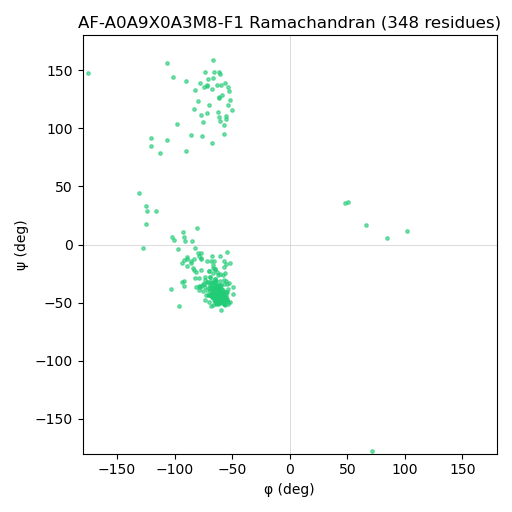2 337 SER A CA 1
ATOM 2692 C C . SER A 1 337 ? 4.080 -12.876 6.081 1.00 77.12 337 SER A C 1
ATOM 2694 O O . SER A 1 337 ? 3.347 -13.047 7.055 1.00 77.12 337 SER A O 1
ATOM 2696 N N . THR A 1 338 ? 4.440 -11.659 5.669 1.00 78.94 338 THR A N 1
ATOM 2697 C CA . THR A 1 338 ? 4.062 -10.421 6.356 1.00 78.94 338 THR A CA 1
ATOM 2698 C C . THR A 1 338 ? 2.567 -10.152 6.208 1.00 78.94 338 THR A C 1
ATOM 2700 O O . THR A 1 338 ? 1.921 -9.775 7.180 1.00 78.94 338 THR A O 1
ATOM 2703 N N . ALA A 1 339 ? 1.990 -10.407 5.031 1.00 80.44 339 ALA A N 1
ATOM 2704 C CA . ALA A 1 339 ? 0.561 -10.257 4.782 1.00 80.44 339 ALA A CA 1
ATOM 2705 C C . ALA A 1 339 ? -0.285 -11.224 5.617 1.00 80.44 339 ALA A C 1
ATOM 2707 O O . ALA A 1 339 ? -1.334 -10.827 6.114 1.00 80.44 339 ALA A O 1
ATOM 2708 N N . LEU A 1 340 ? 0.173 -12.465 5.812 1.00 79.44 340 LEU A N 1
ATOM 2709 C CA . LEU A 1 340 ? -0.490 -13.425 6.700 1.00 79.44 340 LEU A CA 1
ATOM 2710 C C . LEU A 1 340 ? -0.499 -12.946 8.156 1.00 79.44 340 LEU A C 1
ATOM 2712 O O . LEU A 1 340 ? -1.548 -12.960 8.797 1.00 79.44 340 LEU A O 1
ATOM 2716 N N . ILE A 1 341 ? 0.649 -12.488 8.664 1.00 77.81 341 ILE A N 1
ATOM 2717 C CA . ILE A 1 341 ? 0.765 -11.963 10.033 1.00 77.81 341 ILE A CA 1
ATOM 2718 C C . ILE A 1 341 ? -0.088 -10.697 10.198 1.00 77.81 341 ILE A C 1
ATOM 2720 O O . ILE A 1 341 ? -0.807 -10.563 11.187 1.00 77.81 341 ILE A O 1
ATOM 2724 N N . ALA A 1 342 ? -0.044 -9.786 9.223 1.00 77.44 342 ALA A N 1
ATOM 2725 C CA . ALA A 1 342 ? -0.836 -8.562 9.233 1.00 77.44 342 ALA A CA 1
ATOM 2726 C C . ALA A 1 342 ? -2.339 -8.865 9.218 1.00 77.44 342 ALA A C 1
ATOM 2728 O O . ALA A 1 342 ? -3.072 -8.313 10.033 1.00 77.44 342 ALA A O 1
ATOM 2729 N N . ALA A 1 343 ? -2.796 -9.770 8.346 1.00 75.56 343 ALA A N 1
ATOM 2730 C CA . ALA A 1 343 ? -4.199 -10.166 8.268 1.00 75.56 343 ALA A CA 1
ATOM 2731 C C . ALA A 1 343 ? -4.695 -10.797 9.573 1.00 75.56 343 ALA A C 1
ATOM 2733 O O . ALA A 1 343 ? -5.771 -10.430 10.036 1.00 75.56 343 ALA A O 1
ATOM 2734 N N . LEU A 1 344 ? -3.887 -11.662 10.202 1.00 74.19 344 LEU A N 1
ATOM 2735 C CA . LEU A 1 344 ? -4.191 -12.210 11.526 1.00 74.19 344 LEU A CA 1
ATOM 2736 C C . LEU A 1 344 ? -4.394 -11.085 12.552 1.00 74.19 344 LEU A C 1
ATOM 2738 O O . LEU A 1 344 ? -5.376 -11.094 13.291 1.00 74.19 344 LEU A O 1
ATOM 2742 N N . GLY A 1 345 ? -3.495 -10.095 12.550 1.00 71.19 345 GLY A N 1
ATOM 2743 C CA . GLY A 1 345 ? -3.606 -8.904 13.387 1.00 71.19 345 GLY A CA 1
ATOM 2744 C C . GLY A 1 345 ? -4.904 -8.132 13.144 1.00 71.19 345 GLY A C 1
ATOM 2745 O O . GLY A 1 345 ? -5.592 -7.808 14.103 1.00 71.19 345 GLY A O 1
ATOM 2746 N N . PHE A 1 346 ? -5.284 -7.898 11.885 1.00 68.31 346 PHE A N 1
ATOM 2747 C CA . PHE A 1 346 ? -6.544 -7.227 11.542 1.00 68.31 346 PHE A CA 1
ATOM 2748 C C . PHE A 1 346 ? -7.772 -7.994 12.045 1.00 68.31 346 PHE A C 1
ATOM 2750 O O . PHE A 1 346 ? -8.639 -7.396 12.674 1.00 68.31 346 PHE A O 1
ATOM 2757 N N . THR A 1 347 ? -7.827 -9.310 11.833 1.00 66.00 347 THR A N 1
ATOM 2758 C CA . THR A 1 347 ? -8.963 -10.146 12.265 1.00 66.00 347 THR A CA 1
ATOM 2759 C C . THR A 1 347 ? -9.062 -10.366 13.772 1.00 66.00 347 THR A C 1
ATOM 2761 O O . THR A 1 347 ? -10.076 -10.860 14.237 1.00 66.00 347 THR A O 1
ATOM 2764 N N . GLN A 1 348 ? -8.010 -10.064 14.538 1.00 60.31 348 GLN A N 1
ATOM 2765 C CA . GLN A 1 348 ? -8.038 -10.136 16.004 1.00 60.31 348 GLN A CA 1
ATOM 2766 C C . GLN A 1 348 ? -8.396 -8.795 16.661 1.00 60.31 348 GLN A C 1
ATOM 2768 O O . GLN A 1 348 ? -8.670 -8.763 17.859 1.00 60.31 348 GLN A O 1
ATOM 2773 N N . ILE A 1 349 ? -8.323 -7.691 15.908 1.00 50.22 349 ILE A N 1
ATOM 2774 C CA . ILE A 1 349 ? -8.643 -6.335 16.381 1.00 50.22 349 ILE A CA 1
ATOM 2775 C C . ILE A 1 349 ? -10.116 -5.982 16.117 1.00 50.22 349 ILE A C 1
ATOM 2777 O O . ILE A 1 349 ? -10.691 -5.215 16.889 1.00 50.22 349 ILE A O 1
ATOM 2781 N N . VAL A 1 350 ? -10.698 -6.517 15.038 1.00 41.88 350 VAL A N 1
ATOM 2782 C CA . VAL A 1 350 ? -12.140 -6.468 14.723 1.00 41.88 350 VAL A CA 1
ATOM 2783 C C . VAL A 1 350 ? -12.847 -7.608 15.439 1.00 41.88 350 VAL A C 1
ATOM 2785 O O . VAL A 1 350 ? -13.946 -7.356 15.981 1.00 41.88 350 VAL A O 1
#

Sequence (350 aa):
MSKTGLLEDPPSIQRLDPLEDFKKLNNNDAIFQEYDPPSGDDSKMGWKRSRPTKWWMSLWKAMKCVFCIQILGGFAIGMNWTSLPGKIQAIIVTSESVEGFVVQMSSFFLIFSLFGWPLVKKLNLVSLNLLGVFIDMCYRLYLQIYGIYGKSWMTFPLNALFLIIVVMNSILVGREIANTQFVCAVLFAMGLVYGIIPLYGRLNETYRAVIATIVPLVAVIPKLIVRLAAQRIDFAHPGESHVLTSVLYSGAMIVFRVMQADLTSLNLFILLSFMHGSVDLLERLTIVMRDYLWYFIYKKLKRDTEAEAMLSADKFRTPRSMRLIADMSIQMILGESTALIAALGFTQIV

Mean predicted aligned error: 14.83 Å